Protein AF-0000000081514294 (afdb_homodimer)

Organism: Thlaspi arvense (NCBI:txid13288)

Solvent-accessible surface area (backbone atoms only — not comparable to full-atom values): 14096 Å² total; per-residue (Å²): 118,65,63,46,74,36,62,43,68,79,48,44,67,81,44,32,12,81,80,83,65,42,70,51,47,69,30,24,24,34,45,87,77,64,55,55,24,22,40,70,55,52,53,42,41,38,73,74,66,62,50,57,43,42,90,80,81,56,49,75,46,63,98,54,47,75,74,36,58,37,80,32,64,69,55,44,54,51,44,50,66,74,56,55,44,84,84,61,51,70,74,70,64,72,72,71,67,74,74,74,68,80,73,78,74,76,76,72,79,75,77,80,68,75,126,117,66,62,46,72,35,62,44,66,79,47,45,68,82,46,32,11,80,79,83,65,42,71,52,45,69,31,26,24,34,45,87,78,63,56,55,26,21,39,69,53,53,51,41,42,37,71,74,67,62,50,56,43,41,90,81,81,56,48,75,45,63,97,54,47,75,74,36,57,36,80,32,65,68,55,43,53,51,43,49,68,74,55,54,45,84,84,61,50,70,74,71,62,73,70,71,65,74,74,74,66,80,74,75,77,73,77,71,76,75,73,79,68,82,121

Structure (mmCIF, N/CA/C/O backbone):
data_AF-0000000081514294-model_v1
#
loop_
_entity.id
_entity.type
_entity.pdbx_description
1 polymer 'RING-type domain-containing protein'
#
loop_
_atom_site.group_PDB
_atom_site.id
_atom_site.type_symbol
_atom_site.label_atom_id
_atom_site.label_alt_id
_atom_site.label_comp_id
_atom_site.label_asym_id
_atom_site.label_entity_id
_atom_site.label_seq_id
_atom_site.pdbx_PDB_ins_code
_atom_site.Cartn_x
_atom_site.Cartn_y
_atom_site.Cartn_z
_atom_site.occupancy
_atom_site.B_iso_or_equiv
_atom_site.auth_seq_id
_atom_site.auth_comp_id
_atom_site.auth_asym_id
_atom_site.auth_atom_id
_atom_site.pdbx_PDB_model_num
ATOM 1 N N . MET A 1 1 ? -12.188 21.641 3.721 1 47.5 1 MET A N 1
ATOM 2 C CA . MET A 1 1 ? -10.867 21.047 3.523 1 47.5 1 MET A CA 1
ATOM 3 C C . MET A 1 1 ? -10.211 20.719 4.859 1 47.5 1 MET A C 1
ATOM 5 O O . MET A 1 1 ? -9.75 21.625 5.562 1 47.5 1 MET A O 1
ATOM 9 N N . VAL A 1 2 ? -10.828 19.766 5.559 1 51.53 2 VAL A N 1
ATOM 10 C CA . VAL A 1 2 ? -10.352 19.578 6.922 1 51.53 2 VAL A CA 1
ATOM 11 C C . VAL A 1 2 ? -8.852 19.266 6.906 1 51.53 2 VAL A C 1
ATOM 13 O O . VAL A 1 2 ? -8.391 18.453 6.105 1 51.53 2 VAL A O 1
ATOM 16 N N . LEU A 1 3 ? -8.094 20.281 7.254 1 56.94 3 LEU A N 1
ATOM 17 C CA . LEU A 1 3 ? -6.664 20.094 7.469 1 56.94 3 LEU A CA 1
ATOM 18 C C . LEU A 1 3 ? -6.414 19.172 8.664 1 56.94 3 LEU A C 1
ATOM 20 O O . LEU A 1 3 ? -6.969 19.391 9.742 1 56.94 3 LEU A O 1
ATOM 24 N N . ILE A 1 4 ? -6.141 18.031 8.336 1 63.06 4 ILE A N 1
ATOM 25 C CA . ILE A 1 4 ? -5.781 17.172 9.461 1 63.06 4 ILE A CA 1
ATOM 26 C C . ILE A 1 4 ? -4.297 17.328 9.773 1 63.06 4 ILE A C 1
ATOM 28 O O . ILE A 1 4 ? -3.463 17.375 8.867 1 63.06 4 ILE A O 1
ATOM 32 N N . SER A 1 5 ? -4.07 17.844 10.969 1 66.31 5 SER A N 1
ATOM 33 C CA . SER A 1 5 ? -2.693 17.891 11.438 1 66.31 5 SER A CA 1
ATOM 34 C C . SER A 1 5 ? -2.18 16.516 11.812 1 66.31 5 SER A C 1
ATOM 36 O O . SER A 1 5 ? -2.668 15.898 12.766 1 66.31 5 SER A O 1
ATOM 38 N N . VAL A 1 6 ? -1.564 15.898 10.859 1 68.62 6 VAL A N 1
ATOM 39 C CA . VAL A 1 6 ? -0.975 14.594 11.164 1 68.62 6 VAL A CA 1
ATOM 40 C C . VAL A 1 6 ? 0.484 14.773 11.586 1 68.62 6 VAL A C 1
ATOM 42 O O . VAL A 1 6 ? 1.196 15.617 11.023 1 68.62 6 VAL A O 1
ATOM 45 N N . GLU A 1 7 ? 0.663 14.195 12.812 1 73.19 7 GLU A N 1
ATOM 46 C CA . GLU A 1 7 ? 2.076 14.172 13.18 1 73.19 7 GLU A CA 1
ATOM 47 C C . GLU A 1 7 ? 2.875 13.273 12.234 1 73.19 7 GLU A C 1
ATOM 49 O O . GLU A 1 7 ? 2.744 12.055 12.266 1 73.19 7 GLU A O 1
ATOM 54 N N . THR A 1 8 ? 3.627 13.867 11.375 1 73.12 8 THR A N 1
ATOM 55 C CA . THR A 1 8 ? 4.355 13.148 10.336 1 73.12 8 THR A CA 1
ATOM 56 C C . THR A 1 8 ? 5.445 12.273 10.953 1 73.12 8 THR A C 1
ATOM 58 O O . THR A 1 8 ? 5.859 11.281 10.359 1 73.12 8 THR A O 1
ATOM 61 N N . ASP A 1 9 ? 5.781 12.562 12.156 1 80.06 9 ASP A N 1
ATOM 62 C CA . ASP A 1 9 ? 6.871 11.805 12.766 1 80.06 9 ASP A CA 1
ATOM 63 C C . ASP A 1 9 ? 6.457 10.359 13.031 1 80.06 9 ASP A C 1
ATOM 65 O O . ASP A 1 9 ? 7.281 9.445 12.938 1 80.06 9 ASP A O 1
ATOM 69 N N . GLU A 1 10 ? 5.262 10.188 13.297 1 83.12 10 GLU A N 1
ATOM 70 C CA . GLU A 1 10 ? 4.789 8.836 13.586 1 83.12 10 GLU A CA 1
ATOM 71 C C . GLU A 1 10 ? 4.625 8.016 12.305 1 83.12 10 GLU A C 1
ATOM 73 O O . GLU A 1 10 ? 4.691 6.789 12.336 1 83.12 10 GLU A O 1
ATOM 78 N N . LEU A 1 11 ? 4.52 8.742 11.266 1 86.31 11 LEU A N 1
ATOM 79 C CA . LEU A 1 11 ? 4.277 8.062 10 1 86.31 11 LEU A CA 1
ATOM 80 C C . LEU A 1 11 ? 5.578 7.895 9.219 1 86.31 11 LEU A C 1
ATOM 82 O O . LEU A 1 11 ? 5.652 7.074 8.297 1 86.31 11 LEU A O 1
ATOM 86 N N . LYS A 1 12 ? 6.582 8.633 9.578 1 89.94 12 LYS A N 1
ATOM 87 C CA . LYS A 1 12 ? 7.836 8.656 8.828 1 89.94 12 LYS A CA 1
ATOM 88 C C . LYS A 1 12 ? 8.406 7.254 8.664 1 89.94 12 LYS A C 1
ATOM 90 O O . LYS A 1 12 ? 8.836 6.875 7.578 1 89.94 12 LYS A O 1
ATOM 95 N N . PRO A 1 13 ? 8.414 6.441 9.742 1 93.12 13 PRO A N 1
ATOM 96 C CA . PRO A 1 13 ? 8.961 5.094 9.594 1 93.12 13 PRO A CA 1
ATOM 97 C C . PRO A 1 13 ? 8.242 4.285 8.508 1 93.12 13 PRO A C 1
ATOM 99 O O . PRO A 1 13 ? 8.867 3.467 7.832 1 93.12 13 PRO A O 1
ATOM 102 N N . SER A 1 14 ? 7.008 4.504 8.312 1 92.81 14 SER A N 1
ATOM 103 C CA . SER A 1 14 ? 6.215 3.785 7.32 1 92.81 14 SER A CA 1
ATOM 104 C C . SER A 1 14 ? 6.613 4.184 5.906 1 92.81 14 SER A C 1
ATOM 106 O O . SER A 1 14 ? 6.309 3.469 4.945 1 92.81 14 SER A O 1
ATOM 108 N N . PHE A 1 15 ? 7.34 5.305 5.77 1 95.31 15 PHE A N 1
ATOM 109 C CA . PHE A 1 15 ? 7.742 5.82 4.465 1 95.31 15 PHE A CA 1
ATOM 110 C C . PHE A 1 15 ? 9.258 5.746 4.297 1 95.31 15 PHE A C 1
ATOM 112 O O . PHE A 1 15 ? 9.812 6.332 3.369 1 95.31 15 PHE A O 1
ATOM 119 N N . THR A 1 16 ? 9.875 5.078 5.199 1 96.75 16 THR A N 1
ATOM 120 C CA . THR A 1 16 ? 11.328 4.914 5.172 1 96.75 16 THR A CA 1
ATOM 121 C C . THR A 1 16 ? 11.711 3.557 4.594 1 96.75 16 THR A C 1
ATOM 123 O O . THR A 1 16 ? 11.156 2.529 4.988 1 96.75 16 THR A O 1
ATOM 126 N N . CYS A 1 17 ? 12.578 3.586 3.676 1 98.38 17 CYS A N 1
ATOM 127 C CA . CYS A 1 17 ? 13.07 2.363 3.053 1 98.38 17 CYS A CA 1
ATOM 128 C C . CYS A 1 17 ? 13.844 1.512 4.055 1 98.38 17 CYS A C 1
ATOM 130 O O . CYS A 1 17 ? 14.758 2.002 4.715 1 98.38 17 CYS A O 1
ATOM 132 N N . GLY A 1 18 ? 13.547 0.263 4.129 1 98.25 18 GLY A N 1
ATOM 133 C CA . GLY A 1 18 ? 14.18 -0.647 5.07 1 98.25 18 GLY A CA 1
ATOM 134 C C . GLY A 1 18 ? 15.609 -1.003 4.688 1 98.25 18 GLY A C 1
ATOM 135 O O . GLY A 1 18 ? 16.312 -1.682 5.441 1 98.25 18 GLY A O 1
ATOM 136 N N . ILE A 1 19 ? 16.078 -0.553 3.635 1 98.25 19 ILE A N 1
ATOM 137 C CA . ILE A 1 19 ? 17.406 -0.902 3.164 1 98.25 19 ILE A CA 1
ATOM 138 C C . ILE A 1 19 ? 18.344 0.302 3.307 1 98.25 19 ILE A C 1
ATOM 140 O O . ILE A 1 19 ? 19.391 0.216 3.961 1 98.25 19 ILE A O 1
ATOM 144 N N . CYS A 1 20 ? 17.969 1.444 2.734 1 98.25 20 CYS A N 1
ATOM 145 C CA . CYS A 1 20 ? 18.844 2.607 2.758 1 98.25 20 CYS A CA 1
ATOM 146 C C . CYS A 1 20 ? 18.469 3.551 3.896 1 98.25 20 CYS A C 1
ATOM 148 O O . CYS A 1 20 ? 19.234 4.461 4.23 1 98.25 20 CYS A O 1
ATOM 150 N N . TYR A 1 21 ? 17.25 3.488 4.391 1 97.88 21 TYR A N 1
ATOM 151 C CA . TYR A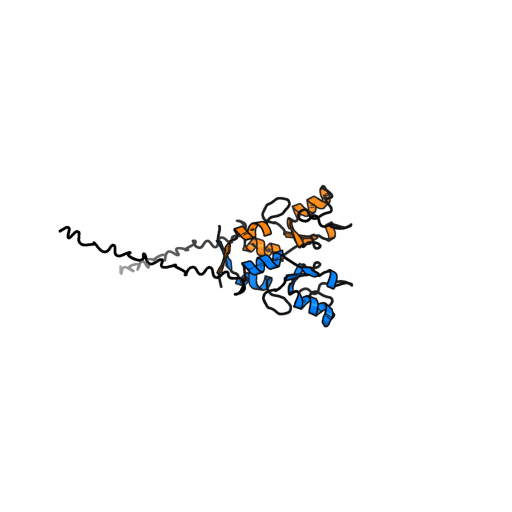 1 21 ? 16.75 4.199 5.559 1 97.88 21 TYR A CA 1
ATOM 152 C C . TYR A 1 21 ? 16.469 5.66 5.23 1 97.88 21 TYR A C 1
ATOM 154 O O . TYR A 1 21 ? 16.422 6.508 6.125 1 97.88 21 TYR A O 1
ATOM 162 N N . ASN A 1 22 ? 16.344 5.969 4.012 1 97.31 22 ASN A N 1
ATOM 163 C CA . ASN A 1 22 ? 15.828 7.254 3.553 1 97.31 22 ASN A CA 1
ATOM 164 C C . ASN A 1 22 ? 14.344 7.172 3.197 1 97.31 22 ASN A C 1
ATOM 166 O O . ASN A 1 22 ? 13.773 6.082 3.164 1 97.31 22 ASN A O 1
ATOM 170 N N . ILE A 1 23 ? 13.781 8.344 2.975 1 96.5 23 ILE A N 1
ATOM 171 C CA . ILE A 1 23 ? 12.414 8.359 2.475 1 96.5 23 ILE A CA 1
ATOM 172 C C . ILE A 1 23 ? 12.344 7.648 1.125 1 96.5 23 ILE A C 1
ATOM 174 O O . ILE A 1 23 ? 13.18 7.891 0.248 1 96.5 23 ILE A O 1
ATOM 178 N N . ILE A 1 24 ? 11.367 6.875 0.994 1 97.69 24 ILE A N 1
ATOM 179 C CA . ILE A 1 24 ? 11.25 5.977 -0.15 1 97.69 24 ILE A CA 1
ATOM 180 C C . ILE A 1 24 ? 11.188 6.793 -1.441 1 97.69 24 ILE A C 1
ATOM 182 O O . ILE A 1 24 ? 10.5 7.812 -1.506 1 97.69 24 ILE A O 1
ATOM 186 N N . ASP A 1 25 ? 11.969 6.355 -2.359 1 96.44 25 ASP A N 1
ATOM 187 C CA . ASP A 1 25 ? 11.953 6.879 -3.721 1 96.44 25 ASP A CA 1
ATOM 188 C C . ASP A 1 25 ? 11.641 5.781 -4.73 1 96.44 25 ASP A C 1
ATOM 190 O O . ASP A 1 25 ? 12.18 4.676 -4.641 1 96.44 25 ASP A O 1
ATOM 194 N N . HIS A 1 26 ? 10.711 6.191 -5.77 1 97.88 26 HIS A N 1
ATOM 195 C CA . HIS A 1 26 ? 10.25 5.176 -6.707 1 97.88 26 HIS A CA 1
ATOM 196 C C . HIS A 1 26 ? 9.758 3.93 -5.977 1 97.88 26 HIS A C 1
ATOM 198 O O . HIS A 1 26 ? 10.359 2.857 -6.102 1 97.88 26 HIS A O 1
ATOM 204 N N . ALA A 1 27 ? 8.742 4.117 -5.242 1 98.56 27 ALA A N 1
ATOM 205 C CA . ALA A 1 27 ? 8.203 3.131 -4.309 1 98.56 27 ALA A CA 1
ATOM 206 C C . ALA A 1 27 ? 7.914 1.809 -5.016 1 98.56 27 ALA A C 1
ATOM 208 O O . ALA A 1 27 ? 7.168 1.771 -5.992 1 98.56 27 ALA A O 1
ATOM 209 N N . THR A 1 28 ? 8.5 0.747 -4.578 1 98.81 28 THR A N 1
ATOM 210 C CA . THR A 1 28 ? 8.359 -0.606 -5.105 1 98.81 28 THR A CA 1
ATOM 211 C C . THR A 1 28 ? 7.98 -1.582 -3.994 1 98.81 28 THR A C 1
ATOM 213 O O . THR A 1 28 ? 8.695 -1.703 -2.996 1 98.81 28 THR A O 1
ATOM 216 N N . THR A 1 29 ? 6.883 -2.285 -4.148 1 98.69 29 THR A N 1
ATOM 217 C CA . THR A 1 29 ? 6.305 -3.125 -3.105 1 98.69 29 THR A CA 1
ATOM 218 C C . THR A 1 29 ? 6.469 -4.602 -3.449 1 98.69 29 THR A C 1
ATOM 220 O O . THR A 1 29 ? 6.277 -5 -4.602 1 98.69 29 THR A O 1
ATOM 223 N N . LEU A 1 30 ? 6.836 -5.344 -2.449 1 98.31 30 LEU A N 1
ATOM 224 C CA . LEU A 1 30 ? 6.824 -6.797 -2.586 1 98.31 30 LEU A CA 1
ATOM 225 C C . LEU A 1 30 ? 5.406 -7.344 -2.443 1 98.31 30 LEU A C 1
ATOM 227 O O . LEU A 1 30 ? 4.738 -7.098 -1.437 1 98.31 30 LEU A O 1
ATOM 231 N N . THR A 1 31 ? 4.918 -8.047 -3.338 1 96.56 31 THR A N 1
ATOM 232 C CA . THR A 1 31 ? 3.518 -8.453 -3.393 1 96.56 31 THR A CA 1
ATOM 233 C C . THR A 1 31 ? 3.221 -9.516 -2.334 1 96.56 31 THR A C 1
ATOM 235 O O . THR A 1 31 ? 2.082 -9.633 -1.875 1 96.56 31 THR A O 1
ATOM 238 N N . GLY A 1 32 ? 4.16 -10.211 -1.859 1 95.25 32 GLY A N 1
ATOM 239 C CA . GLY A 1 32 ? 3.932 -11.266 -0.881 1 95.25 32 GLY A CA 1
ATOM 240 C C . GLY A 1 32 ? 3.723 -10.734 0.525 1 95.25 32 GLY A C 1
ATOM 241 O O . GLY A 1 32 ? 2.928 -11.281 1.29 1 95.25 32 GLY A O 1
ATOM 242 N N . CYS A 1 33 ? 4.387 -9.695 0.841 1 96.88 33 CYS A N 1
ATOM 243 C CA . CYS A 1 33 ? 4.324 -9.211 2.215 1 96.88 33 CYS A CA 1
ATOM 244 C C . CYS A 1 33 ? 3.887 -7.746 2.256 1 96.88 33 CYS A C 1
ATOM 246 O O . CYS A 1 33 ? 3.568 -7.223 3.324 1 96.88 33 CYS A O 1
ATOM 248 N N . LEU A 1 34 ? 3.904 -7.051 1.234 1 98.19 34 LEU A N 1
ATOM 249 C CA . LEU A 1 34 ? 3.424 -5.691 1.018 1 98.19 34 LEU A CA 1
ATOM 250 C C . LEU A 1 34 ? 4.371 -4.672 1.647 1 98.19 34 LEU A C 1
ATOM 252 O O . LEU A 1 34 ? 4.012 -3.504 1.805 1 98.19 34 LEU A O 1
ATOM 256 N N . HIS A 1 35 ? 5.637 -5.082 1.973 1 98.06 35 HIS A N 1
ATOM 257 C CA . HIS A 1 35 ? 6.637 -4.082 2.328 1 98.06 35 HIS A CA 1
ATOM 258 C C . HIS A 1 35 ? 7.133 -3.336 1.094 1 98.06 35 HIS A C 1
ATOM 260 O O . HIS A 1 35 ? 7.297 -3.932 0.027 1 98.06 35 HIS A O 1
ATOM 266 N N . THR A 1 36 ? 7.367 -2.084 1.254 1 98.44 36 THR A N 1
ATOM 267 C CA . THR A 1 36 ? 7.73 -1.201 0.151 1 98.44 36 THR A CA 1
ATOM 268 C C . THR A 1 36 ? 9.141 -0.648 0.343 1 98.44 36 THR A C 1
ATOM 270 O O . THR A 1 36 ? 9.523 -0.282 1.456 1 98.44 36 THR A O 1
ATOM 273 N N . PHE A 1 37 ? 9.906 -0.573 -0.715 1 98.62 37 PHE A N 1
ATOM 274 C CA . PHE A 1 37 ? 11.281 -0.089 -0.763 1 98.62 37 PHE A CA 1
ATOM 275 C C . PHE A 1 37 ? 11.484 0.846 -1.948 1 98.62 37 PHE A C 1
ATOM 277 O O . PHE A 1 37 ? 10.602 0.986 -2.795 1 98.62 37 PHE A O 1
ATOM 284 N N . CYS A 1 38 ? 12.664 1.51 -1.939 1 98.62 38 CYS A N 1
ATOM 285 C CA . CYS A 1 38 ? 13.078 2.135 -3.189 1 98.62 38 CYS A CA 1
ATOM 286 C C . CYS A 1 38 ? 13.281 1.089 -4.281 1 98.62 38 CYS A C 1
ATOM 288 O O . CYS A 1 38 ? 13.766 -0.012 -4.008 1 98.62 38 CYS A O 1
ATOM 290 N N . TRP A 1 39 ? 12.984 1.535 -5.402 1 98.75 39 TRP A N 1
ATOM 291 C CA . TRP A 1 39 ? 13.25 0.632 -6.52 1 98.75 39 TRP A CA 1
ATOM 292 C C . TRP A 1 39 ? 14.727 0.237 -6.566 1 98.75 39 TRP A C 1
ATOM 294 O O . TRP A 1 39 ? 15.055 -0.951 -6.617 1 98.75 39 TRP A O 1
ATOM 304 N N . ARG A 1 40 ? 15.609 1.156 -6.484 1 98.5 40 ARG A N 1
ATOM 305 C CA . ARG A 1 40 ? 17.047 0.89 -6.598 1 98.5 40 ARG A CA 1
ATOM 306 C C . ARG A 1 40 ? 17.516 -0.032 -5.48 1 98.5 40 ARG A C 1
ATOM 308 O O . ARG A 1 40 ? 18.328 -0.93 -5.715 1 98.5 40 ARG A O 1
ATOM 315 N N . CYS A 1 41 ? 17.016 0.154 -4.352 1 98.69 41 CYS A N 1
ATOM 316 C CA . CYS A 1 41 ? 17.453 -0.629 -3.199 1 98.69 41 CYS A CA 1
ATOM 317 C C . CYS A 1 41 ? 17.031 -2.09 -3.346 1 98.69 41 CYS A C 1
ATOM 319 O O . CYS A 1 41 ? 17.875 -2.986 -3.283 1 98.69 41 CYS A O 1
ATOM 321 N N . ILE A 1 42 ? 15.805 -2.344 -3.594 1 98.81 42 ILE A N 1
ATOM 322 C CA . ILE A 1 42 ? 15.312 -3.717 -3.594 1 98.81 42 ILE A CA 1
ATOM 323 C C . ILE A 1 42 ? 15.797 -4.438 -4.852 1 98.81 42 ILE A C 1
ATOM 325 O O . ILE A 1 42 ? 16.141 -5.617 -4.805 1 98.81 42 ILE A O 1
ATOM 329 N N . HIS A 1 43 ? 15.711 -3.758 -5.883 1 98.62 43 HIS A N 1
ATOM 330 C CA . HIS A 1 43 ? 16.234 -4.352 -7.109 1 98.62 43 HIS A CA 1
ATOM 331 C C . HIS A 1 43 ? 17.703 -4.738 -6.957 1 98.62 43 HIS A C 1
ATOM 333 O O . HIS A 1 43 ? 18.094 -5.848 -7.324 1 98.62 43 HIS A O 1
ATOM 339 N N . GLY A 1 44 ? 18.469 -3.826 -6.441 1 98.25 44 GLY A N 1
ATOM 340 C CA . GLY A 1 44 ? 19.875 -4.113 -6.203 1 98.25 44 GLY A CA 1
ATOM 341 C C . GLY A 1 44 ? 20.094 -5.254 -5.23 1 98.25 44 GLY A C 1
ATOM 342 O O . GLY A 1 44 ? 20.953 -6.109 -5.449 1 98.25 44 GLY A O 1
ATOM 343 N N . ASN A 1 45 ? 19.344 -5.234 -4.168 1 98.12 45 ASN A N 1
ATOM 344 C CA . ASN A 1 45 ? 19.422 -6.289 -3.164 1 98.12 45 ASN A CA 1
ATOM 345 C C . ASN A 1 45 ? 19.219 -7.672 -3.781 1 98.12 45 ASN A C 1
ATOM 347 O O . ASN A 1 45 ? 19.938 -8.617 -3.445 1 98.12 45 ASN A O 1
ATOM 351 N N . ILE A 1 46 ? 18.328 -7.793 -4.707 1 98 46 ILE A N 1
ATOM 352 C CA . ILE A 1 46 ? 17.984 -9.062 -5.332 1 98 46 ILE A CA 1
ATOM 353 C C . ILE A 1 46 ? 19.016 -9.414 -6.402 1 98 46 ILE A C 1
ATOM 355 O O . ILE A 1 46 ? 19.5 -10.539 -6.457 1 98 46 ILE A O 1
ATOM 359 N N . THR A 1 47 ? 19.406 -8.484 -7.203 1 97.75 47 THR A N 1
ATOM 360 C CA . THR A 1 47 ? 20.203 -8.781 -8.383 1 97.75 47 THR A CA 1
ATOM 361 C C . THR A 1 47 ? 21.688 -8.836 -8.031 1 97.75 47 THR A C 1
ATOM 363 O O . THR A 1 47 ? 22.422 -9.664 -8.555 1 97.75 47 THR A O 1
ATOM 366 N N . GLU A 1 48 ? 22.078 -7.957 -7.195 1 97.19 48 GLU A N 1
ATOM 367 C CA . GLU A 1 48 ? 23.5 -7.855 -6.895 1 97.19 48 GLU A CA 1
ATOM 368 C C . GLU A 1 48 ? 23.875 -8.727 -5.699 1 97.19 48 GLU A C 1
ATOM 370 O O . GLU A 1 48 ? 24.953 -9.336 -5.68 1 97.19 48 GLU A O 1
ATOM 375 N N . HIS A 1 49 ? 23.031 -8.852 -4.727 1 94 49 HIS A N 1
ATOM 376 C CA . HIS A 1 49 ? 23.375 -9.555 -3.496 1 94 49 HIS A CA 1
ATOM 377 C C . HIS A 1 49 ? 22.641 -10.891 -3.404 1 94 49 HIS A C 1
ATOM 379 O O . HIS A 1 49 ? 22.828 -11.633 -2.436 1 94 49 HIS A O 1
ATOM 385 N N . ALA A 1 50 ? 21.781 -11.227 -4.281 1 93.38 50 ALA A N 1
ATOM 386 C CA . ALA A 1 50 ? 21.047 -12.484 -4.406 1 93.38 50 ALA A CA 1
ATOM 387 C C . ALA A 1 50 ? 20.188 -12.742 -3.18 1 93.38 50 ALA A C 1
ATOM 389 O O . ALA A 1 50 ? 20.062 -13.883 -2.725 1 93.38 50 ALA A O 1
ATOM 390 N N . TRP A 1 51 ? 19.781 -11.664 -2.674 1 92.5 51 TRP A N 1
ATOM 391 C CA . TRP A 1 51 ? 18.828 -11.797 -1.565 1 92.5 51 TRP A CA 1
ATOM 392 C C . TRP A 1 51 ? 17.516 -12.406 -2.035 1 92.5 51 TRP A C 1
ATOM 394 O O . TRP A 1 51 ? 17.016 -12.07 -3.109 1 92.5 51 TRP A O 1
ATOM 404 N N . LYS A 1 52 ? 16.953 -13.297 -1.132 1 96 52 LYS A N 1
ATOM 405 C CA . LYS A 1 52 ? 15.773 -14.055 -1.567 1 96 52 LYS A CA 1
ATOM 406 C C . LYS A 1 52 ? 14.617 -13.883 -0.588 1 96 52 LYS A C 1
ATOM 408 O O . LYS A 1 52 ? 13.648 -14.633 -0.632 1 96 52 LYS A O 1
ATOM 413 N N . CYS A 1 53 ? 14.797 -13.008 0.313 1 97.94 53 CYS A N 1
ATOM 414 C CA . CYS A 1 53 ? 13.734 -12.742 1.273 1 97.94 53 CYS A CA 1
ATOM 415 C C . CYS A 1 53 ? 13.516 -11.242 1.453 1 97.94 53 CYS A C 1
ATOM 417 O O . CYS A 1 53 ? 14.352 -10.438 1.04 1 97.94 53 CYS A O 1
ATOM 419 N N . CYS A 1 54 ? 12.406 -10.914 1.925 1 98.44 54 CYS A N 1
ATOM 420 C CA . CYS A 1 54 ? 12.141 -9.516 2.244 1 98.44 54 CYS A CA 1
ATOM 421 C C . CYS A 1 54 ? 13.109 -9.008 3.299 1 98.44 54 CYS A C 1
ATOM 423 O O . CYS A 1 54 ? 13.242 -9.602 4.371 1 98.44 54 CYS A O 1
ATOM 425 N N . PRO A 1 55 ? 13.734 -7.898 3.139 1 98.12 55 PRO A N 1
ATOM 426 C CA . PRO A 1 55 ? 14.711 -7.363 4.086 1 98.12 55 PRO A CA 1
ATOM 427 C C . PRO A 1 55 ? 14.094 -6.992 5.43 1 98.12 55 PRO A C 1
ATOM 429 O O . PRO A 1 55 ? 14.812 -6.809 6.418 1 98.12 55 PRO A O 1
ATOM 432 N N . VAL A 1 56 ? 12.828 -6.918 5.445 1 97.88 56 VAL A N 1
ATOM 433 C CA . VAL A 1 56 ? 12.18 -6.426 6.656 1 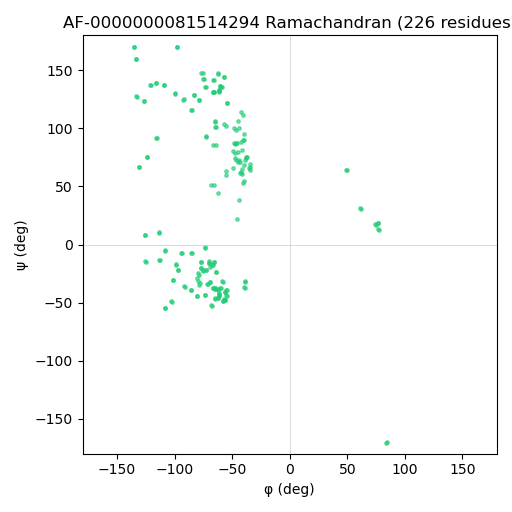97.88 56 VAL A CA 1
ATOM 434 C C . VAL A 1 56 ? 11.586 -7.598 7.438 1 97.88 56 VAL A C 1
ATOM 436 O O . VAL A 1 56 ? 11.836 -7.742 8.633 1 97.88 56 VAL A O 1
ATOM 439 N N . CYS A 1 57 ? 10.859 -8.453 6.793 1 97.75 57 CYS A N 1
ATOM 440 C CA . CYS A 1 57 ? 10.125 -9.484 7.516 1 97.75 57 CYS A CA 1
ATOM 441 C C . CYS A 1 57 ? 10.68 -10.867 7.207 1 97.75 57 CYS A C 1
ATOM 443 O O . CYS A 1 57 ? 10.227 -11.867 7.777 1 97.75 57 CYS A O 1
ATOM 445 N N . TYR A 1 58 ? 11.484 -10.992 6.215 1 97.81 58 TYR A N 1
ATOM 446 C CA . TYR A 1 58 ? 12.203 -12.211 5.852 1 97.81 58 TYR A CA 1
ATOM 447 C C . TYR A 1 58 ? 11.281 -13.203 5.148 1 97.81 58 TYR A C 1
ATOM 449 O O . TYR A 1 58 ? 11.617 -14.383 5.016 1 97.81 58 TYR A O 1
ATOM 457 N N . ALA A 1 59 ? 10.18 -12.773 4.766 1 97.62 59 ALA A N 1
ATOM 458 C CA . ALA A 1 59 ? 9.328 -13.625 3.939 1 97.62 59 ALA A CA 1
ATOM 459 C C . ALA A 1 59 ? 10.055 -14.062 2.672 1 97.62 59 ALA A C 1
ATOM 461 O O . ALA A 1 59 ? 10.766 -13.266 2.049 1 97.62 59 ALA A O 1
ATOM 462 N N . ASP A 1 60 ? 9.82 -15.258 2.234 1 98 60 ASP A N 1
ATOM 463 C CA . ASP A 1 60 ? 10.43 -15.836 1.037 1 98 60 ASP A CA 1
ATOM 464 C C . ASP A 1 60 ? 9.836 -15.211 -0.228 1 98 60 ASP A C 1
ATOM 466 O O . ASP A 1 60 ? 8.617 -15.117 -0.366 1 98 60 ASP A O 1
ATOM 470 N N . LEU A 1 61 ? 10.68 -14.859 -1.186 1 97.56 61 LEU A N 1
ATOM 471 C CA . LEU A 1 61 ? 10.242 -14.203 -2.41 1 97.56 61 LEU A CA 1
ATOM 472 C C . LEU A 1 61 ? 10 -15.227 -3.518 1 97.56 61 LEU A C 1
ATOM 474 O O . LEU A 1 61 ? 9.5 -14.875 -4.59 1 97.56 61 LEU A O 1
ATOM 478 N N . GLY A 1 62 ? 10.359 -16.469 -3.238 1 95.94 62 GLY A N 1
ATOM 479 C CA . GLY A 1 62 ? 10.125 -17.531 -4.211 1 95.94 62 GLY A CA 1
ATOM 480 C C . GLY A 1 62 ? 11.219 -17.625 -5.258 1 95.94 62 GLY A C 1
ATOM 481 O O . GLY A 1 62 ? 12.273 -17 -5.129 1 95.94 62 GLY A O 1
ATOM 482 N N . PRO A 1 63 ? 10.984 -18.438 -6.289 1 96.12 63 PRO A N 1
ATOM 483 C CA . PRO A 1 63 ? 12 -18.75 -7.293 1 96.12 63 PRO A CA 1
ATOM 484 C C . PRO A 1 63 ? 12.242 -17.594 -8.273 1 96.12 63 PRO A C 1
ATOM 486 O O . PRO A 1 63 ? 13.281 -17.547 -8.93 1 96.12 63 PRO A O 1
ATOM 489 N N . THR A 1 64 ? 11.25 -16.703 -8.391 1 96.5 64 THR A N 1
ATOM 490 C CA . THR A 1 64 ? 11.367 -15.555 -9.281 1 96.5 64 THR A CA 1
ATOM 491 C C . THR A 1 64 ? 11.148 -14.25 -8.516 1 96.5 64 THR A C 1
ATOM 493 O O . THR A 1 64 ? 10.148 -13.562 -8.727 1 96.5 64 THR A O 1
ATOM 496 N N . PRO A 1 65 ? 12.125 -13.836 -7.75 1 97.5 65 PRO A N 1
ATOM 497 C CA . PRO A 1 65 ? 11.961 -12.703 -6.844 1 97.5 65 PRO A CA 1
ATOM 498 C C . PRO A 1 65 ? 11.602 -11.406 -7.578 1 97.5 65 PRO A C 1
ATOM 500 O O . PRO A 1 65 ? 10.805 -10.609 -7.078 1 97.5 65 PRO A O 1
ATOM 503 N N . LEU A 1 66 ? 12.172 -11.188 -8.742 1 97.69 66 LEU A N 1
ATOM 504 C CA . LEU A 1 66 ? 11.953 -9.945 -9.477 1 97.69 66 LEU A CA 1
ATOM 505 C C . LEU A 1 66 ? 10.492 -9.805 -9.883 1 97.69 66 LEU A C 1
ATOM 507 O O . LEU A 1 66 ? 9.992 -8.688 -10.047 1 97.69 66 LEU A O 1
ATOM 511 N N . ARG A 1 67 ? 9.789 -10.891 -9.984 1 96.5 67 ARG A N 1
ATOM 512 C CA . ARG A 1 67 ? 8.391 -10.867 -10.398 1 96.5 67 ARG A CA 1
ATOM 513 C C . ARG A 1 67 ? 7.488 -10.414 -9.25 1 96.5 67 ARG A C 1
ATOM 515 O O . ARG A 1 67 ? 6.32 -10.08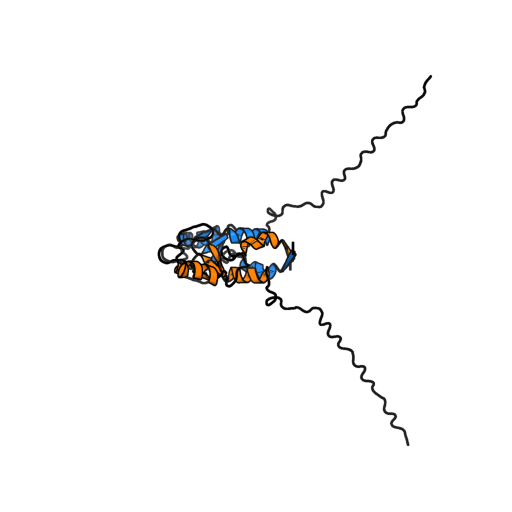6 -9.461 1 96.5 67 ARG A O 1
ATOM 522 N N . THR A 1 68 ? 8.023 -10.43 -8.094 1 97.25 68 THR A N 1
ATOM 523 C CA . THR A 1 68 ? 7.23 -10.023 -6.941 1 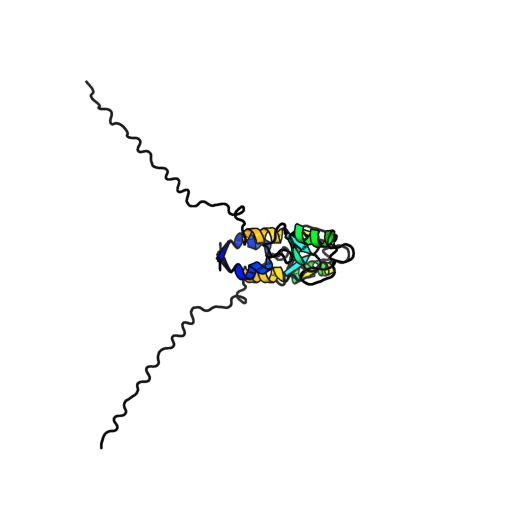97.25 68 THR A CA 1
ATOM 524 C C . THR A 1 68 ? 7.273 -8.508 -6.762 1 97.25 68 THR A C 1
ATOM 526 O O . THR A 1 68 ? 6.57 -7.957 -5.91 1 97.25 68 THR A O 1
ATOM 529 N N . LEU A 1 69 ? 8.086 -7.82 -7.527 1 98.31 69 LEU A N 1
ATOM 530 C CA . LEU A 1 69 ? 8.234 -6.371 -7.418 1 98.31 69 LEU A CA 1
A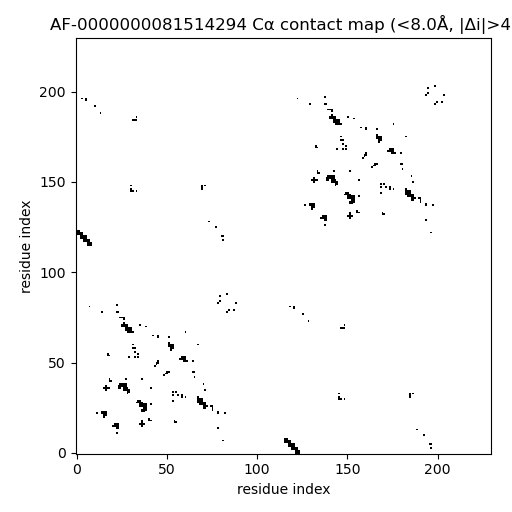TOM 531 C C . LEU A 1 69 ? 7.145 -5.648 -8.195 1 98.31 69 LEU A C 1
ATOM 533 O O . LEU A 1 69 ? 6.91 -5.949 -9.367 1 98.31 69 LEU A O 1
ATOM 537 N N . LYS A 1 70 ? 6.484 -4.73 -7.504 1 98.5 70 LYS A N 1
ATOM 538 C CA . LYS A 1 70 ? 5.449 -3.924 -8.148 1 98.5 70 LYS A CA 1
ATOM 539 C C . LYS A 1 70 ? 5.617 -2.445 -7.805 1 98.5 70 LYS A C 1
ATOM 541 O O . LYS A 1 70 ? 5.789 -2.086 -6.641 1 98.5 70 LYS A O 1
ATOM 546 N N . HIS A 1 71 ? 5.652 -1.68 -8.859 1 98.25 71 HIS A N 1
ATOM 547 C CA . HIS A 1 71 ? 5.617 -0.242 -8.617 1 98.25 71 HIS A CA 1
ATOM 548 C C . HIS A 1 71 ? 4.355 0.159 -7.863 1 98.25 71 HIS A C 1
ATOM 550 O O . HIS A 1 71 ? 3.258 -0.288 -8.203 1 98.25 71 HIS A O 1
ATOM 556 N N . ASN A 1 72 ? 4.52 1.006 -6.879 1 98.19 72 ASN A N 1
ATOM 557 C CA . ASN A 1 72 ? 3.404 1.403 -6.023 1 98.19 72 ASN A CA 1
ATOM 558 C C . ASN A 1 72 ? 3.098 2.893 -6.16 1 98.19 72 ASN A C 1
ATOM 560 O O . ASN A 1 72 ? 3.666 3.717 -5.441 1 98.19 72 ASN A O 1
ATOM 564 N N . GLU A 1 73 ? 2.236 3.125 -7.043 1 95.44 73 GLU A N 1
ATOM 565 C CA . GLU A 1 73 ? 1.868 4.512 -7.316 1 95.44 73 GLU A CA 1
ATOM 566 C C . GLU A 1 73 ? 1.188 5.152 -6.113 1 95.44 73 GLU A C 1
ATOM 568 O O . GLU A 1 73 ? 1.368 6.344 -5.852 1 95.44 73 GLU A O 1
ATOM 573 N N . PHE A 1 74 ? 0.407 4.379 -5.453 1 94.19 74 PHE A N 1
ATOM 574 C CA . PHE A 1 74 ? -0.267 4.863 -4.254 1 94.19 74 PHE A CA 1
ATOM 575 C C . PHE A 1 74 ? 0.744 5.379 -3.236 1 94.19 74 PHE A C 1
ATOM 577 O O . PHE A 1 74 ? 0.62 6.504 -2.746 1 94.19 74 PHE A O 1
ATOM 584 N N . MET A 1 75 ? 1.729 4.648 -3.006 1 95.81 75 MET A N 1
ATOM 585 C CA . MET A 1 75 ? 2.768 5.027 -2.053 1 95.81 75 MET A CA 1
ATOM 586 C C . MET A 1 75 ? 3.52 6.266 -2.533 1 95.81 75 MET A C 1
ATOM 588 O O . MET A 1 75 ? 3.875 7.129 -1.731 1 95.81 75 MET A O 1
ATOM 592 N N . GLU A 1 76 ? 3.758 6.355 -3.777 1 95.06 76 GLU A N 1
ATOM 593 C CA . GLU A 1 76 ? 4.418 7.539 -4.324 1 95.06 76 GLU A CA 1
ATOM 594 C C . GLU A 1 76 ? 3.588 8.797 -4.074 1 95.06 76 GLU A C 1
ATOM 596 O O . GLU A 1 76 ? 4.125 9.836 -3.682 1 95.06 76 GLU A O 1
ATOM 601 N N . LYS A 1 77 ? 2.338 8.703 -4.262 1 91.81 77 LYS A N 1
ATOM 602 C CA . LYS A 1 77 ? 1.438 9.828 -4.043 1 91.81 77 LYS A CA 1
ATOM 603 C C . LYS A 1 77 ? 1.461 10.273 -2.584 1 91.81 77 LYS A C 1
ATOM 605 O O . LYS A 1 77 ? 1.571 11.469 -2.293 1 91.81 77 LYS A O 1
ATOM 610 N N . LEU A 1 78 ? 1.377 9.32 -1.723 1 90.62 78 LEU A N 1
ATOM 611 C CA . LEU A 1 78 ? 1.37 9.633 -0.298 1 90.62 78 LEU A CA 1
ATOM 612 C C . LEU A 1 78 ? 2.701 10.242 0.131 1 90.62 78 LEU A C 1
ATOM 614 O O . LEU A 1 78 ? 2.729 11.227 0.874 1 90.62 78 LEU A O 1
ATOM 618 N N . ARG A 1 79 ? 3.771 9.617 -0.303 1 91 79 ARG A N 1
ATOM 619 C CA . ARG A 1 79 ? 5.098 10.125 0.036 1 91 79 ARG A CA 1
ATOM 620 C C . ARG A 1 79 ? 5.262 11.57 -0.411 1 91 79 ARG A C 1
ATOM 622 O O . ARG A 1 79 ? 5.82 12.391 0.32 1 91 79 ARG A O 1
ATOM 629 N N . ARG A 1 80 ? 4.797 11.922 -1.545 1 87.94 80 ARG A N 1
ATOM 630 C CA . ARG A 1 80 ? 4.895 13.281 -2.068 1 87.94 80 ARG A CA 1
ATOM 631 C C . ARG A 1 80 ? 4.055 14.242 -1.24 1 87.94 80 ARG A C 1
ATOM 633 O O . ARG A 1 80 ? 4.438 15.398 -1.045 1 87.94 80 ARG A O 1
ATOM 640 N N . ALA A 1 81 ? 2.945 13.773 -0.82 1 84.12 81 ALA A N 1
ATOM 641 C CA . ALA A 1 81 ? 2.029 14.609 -0.045 1 84.12 81 ALA A CA 1
ATOM 642 C C . ALA A 1 81 ? 2.576 14.867 1.355 1 84.12 81 ALA A C 1
ATOM 644 O O . ALA A 1 81 ? 2.451 15.977 1.882 1 84.12 81 ALA A O 1
ATOM 645 N N . PHE A 1 82 ? 3.258 13.891 1.862 1 84.31 82 PHE A N 1
ATOM 646 C CA . PHE A 1 82 ? 3.631 13.977 3.27 1 84.31 82 PHE A CA 1
ATOM 647 C C . PHE A 1 82 ? 5.086 14.398 3.42 1 84.31 82 PHE A C 1
ATOM 649 O O . PHE A 1 82 ? 5.469 14.984 4.434 1 84.31 82 PHE A O 1
ATOM 656 N N . PHE A 1 83 ? 5.836 14.023 2.477 1 86.38 83 PHE A N 1
ATOM 657 C CA . PHE A 1 83 ? 7.27 14.289 2.537 1 86.38 83 PHE A CA 1
ATOM 658 C C . PHE A 1 83 ? 7.762 14.906 1.234 1 86.38 83 PHE A C 1
ATOM 660 O O . PHE A 1 83 ? 8.594 14.312 0.538 1 86.38 83 PHE A O 1
ATOM 667 N N . PRO A 1 84 ? 7.207 16.125 1.122 1 80.5 84 PRO A N 1
ATOM 668 C CA . PRO A 1 84 ? 7.609 16.75 -0.136 1 80.5 84 PRO A CA 1
ATOM 669 C C . PRO A 1 84 ? 9.102 17.078 -0.191 1 80.5 84 PRO A C 1
ATOM 671 O O . PRO A 1 84 ? 9.711 17.375 0.838 1 80.5 84 PRO A O 1
ATOM 674 N N . SER A 1 85 ? 9.617 16.641 -1.308 1 73.25 85 SER A N 1
ATOM 675 C CA . SER A 1 85 ? 10.992 17.078 -1.536 1 73.25 85 SER A CA 1
ATOM 676 C C . SER A 1 85 ? 11.062 18.531 -1.954 1 73.25 85 SER A C 1
ATOM 678 O O . SER A 1 85 ? 10.055 19.109 -2.377 1 73.25 85 SER A O 1
ATOM 680 N N . SER A 1 86 ? 12.164 19.203 -1.542 1 60.94 86 SER A N 1
ATOM 681 C CA . SER A 1 86 ? 12.367 20.594 -1.947 1 60.94 86 SER A CA 1
ATOM 682 C C . SER A 1 86 ? 11.938 20.812 -3.395 1 60.94 86 SER A C 1
ATOM 684 O O . SER A 1 86 ? 11.453 21.891 -3.744 1 60.94 86 SER A O 1
ATOM 686 N N . LEU A 1 87 ? 12.07 19.844 -4.195 1 56.78 87 LEU A N 1
ATOM 687 C CA . LEU A 1 87 ? 11.703 19.984 -5.602 1 56.78 87 LEU A CA 1
ATOM 688 C C . LEU A 1 87 ? 10.195 19.859 -5.785 1 56.78 87 LEU A C 1
ATOM 690 O O . LEU A 1 87 ? 9.641 20.344 -6.777 1 56.78 87 LEU A O 1
ATOM 694 N N . ASP A 1 88 ? 9.602 19.203 -4.891 1 53.91 88 ASP A N 1
ATOM 695 C CA . ASP A 1 88 ? 8.164 18.984 -4.98 1 53.91 88 ASP A CA 1
ATOM 696 C C . ASP A 1 88 ? 7.379 20.203 -4.5 1 53.91 88 ASP A C 1
ATOM 698 O O . ASP A 1 88 ? 6.18 20.312 -4.762 1 53.91 88 ASP A O 1
ATOM 702 N N . VAL A 1 89 ? 7.895 21.016 -3.578 1 49.5 89 VAL A N 1
ATOM 703 C CA . VAL A 1 89 ? 7.238 22.172 -2.977 1 49.5 89 VAL A CA 1
ATOM 704 C C . VAL A 1 89 ? 7.031 23.25 -4.031 1 49.5 89 VAL A C 1
ATOM 706 O O . VAL A 1 89 ? 7.996 23.719 -4.645 1 49.5 89 VAL A O 1
ATOM 709 N N . ILE A 1 90 ? 6.039 23.125 -4.664 1 47 90 ILE A N 1
ATOM 710 C CA . ILE A 1 90 ? 5.672 24.344 -5.387 1 47 90 ILE A CA 1
ATOM 711 C C . ILE A 1 90 ? 5.754 25.547 -4.445 1 47 90 ILE A C 1
ATOM 713 O O . ILE A 1 90 ? 5.059 25.594 -3.43 1 47 90 ILE A O 1
ATOM 717 N N . VAL A 1 91 ? 6.918 26.078 -4.359 1 41.25 91 VAL A N 1
ATOM 718 C CA . VAL A 1 91 ? 7.082 27.391 -3.723 1 41.25 91 VAL A CA 1
ATOM 719 C C . VAL A 1 91 ? 5.859 28.266 -4.004 1 41.25 91 VAL A C 1
ATOM 721 O O . VAL A 1 91 ? 5.617 28.641 -5.148 1 41.25 91 VAL A O 1
ATOM 724 N N . VAL A 1 92 ? 4.715 27.875 -3.398 1 42.34 92 VAL A N 1
ATOM 725 C CA . VAL A 1 92 ? 3.742 28.969 -3.449 1 42.34 92 VAL A CA 1
ATOM 726 C C . VAL A 1 92 ? 4.336 30.219 -2.828 1 42.34 92 VAL A C 1
ATOM 728 O O . VAL A 1 92 ? 4.656 30.25 -1.636 1 42.34 92 VAL A O 1
ATOM 731 N N . ASP A 1 93 ? 5.328 30.703 -3.383 1 38.38 93 ASP A N 1
ATOM 732 C CA . ASP A 1 93 ? 5.793 32.031 -2.938 1 38.38 93 ASP A CA 1
ATOM 733 C C . ASP A 1 93 ? 4.617 32.938 -2.637 1 38.38 93 ASP A C 1
ATOM 735 O O . ASP A 1 93 ? 3.811 33.25 -3.52 1 38.38 93 ASP A O 1
ATOM 739 N N . SER A 1 94 ? 3.947 32.688 -1.55 1 38.25 94 SER A N 1
ATOM 740 C CA . SER A 1 94 ? 3.018 33.688 -1.091 1 38.25 94 SER A CA 1
ATOM 741 C C . SER A 1 94 ? 3.602 35.094 -1.277 1 38.25 94 SER A C 1
ATOM 743 O O . SER A 1 94 ? 2.877 36.094 -1.207 1 38.25 94 SER A O 1
ATOM 745 N N . ASP A 1 95 ? 4.879 35.188 -1.069 1 39.88 95 ASP A N 1
ATOM 746 C CA . ASP A 1 95 ? 5.344 36.562 -0.876 1 39.88 95 ASP A CA 1
ATOM 747 C C . ASP A 1 95 ? 5.262 37.344 -2.176 1 39.88 95 ASP A C 1
ATOM 749 O O . ASP A 1 95 ? 5.773 38.469 -2.26 1 39.88 95 ASP A O 1
ATOM 753 N N . SER A 1 96 ? 5.086 36.719 -3.385 1 39.5 96 SER A N 1
ATOM 754 C CA . SER A 1 96 ? 5.207 37.75 -4.406 1 39.5 96 SER A CA 1
ATOM 755 C C . SER A 1 96 ? 4.039 38.719 -4.34 1 39.5 96 SER A C 1
ATOM 757 O O . SER A 1 96 ? 2.947 38.438 -4.836 1 39.5 96 SER A O 1
ATOM 759 N N . GLU A 1 97 ? 3.682 39.312 -3.215 1 39.16 97 GLU A N 1
ATOM 760 C CA . GLU A 1 97 ? 2.951 40.562 -3.166 1 39.16 97 GLU A CA 1
ATOM 761 C C . GLU A 1 97 ? 3.377 41.5 -4.301 1 39.16 97 GLU A C 1
ATOM 763 O O . GLU A 1 97 ? 4.527 41.938 -4.352 1 39.16 97 GLU A O 1
ATOM 768 N N . SER A 1 98 ? 3.105 41.125 -5.551 1 38.53 98 SER A N 1
ATOM 769 C CA . SER A 1 98 ? 3.232 42.094 -6.637 1 38.53 98 SER A CA 1
ATOM 770 C C . SER A 1 98 ? 2.754 43.469 -6.203 1 38.53 98 SER A C 1
ATOM 772 O O . SER A 1 98 ? 1.566 43.688 -5.941 1 38.53 98 SER A O 1
ATOM 774 N N . SER A 1 99 ? 3.504 44.188 -5.406 1 37.41 99 SER A N 1
ATOM 775 C CA . SER A 1 99 ? 3.389 45.625 -5.203 1 37.41 99 SER A CA 1
ATOM 776 C C . SER A 1 99 ? 3.1 46.344 -6.516 1 37.41 99 SER A C 1
ATOM 778 O O . SER A 1 99 ? 3.994 46.5 -7.348 1 37.41 99 SER A O 1
ATOM 780 N N . VAL A 1 100 ? 2.07 46 -7.258 1 41.97 100 VAL A N 1
ATOM 781 C CA . VAL A 1 100 ? 1.597 46.906 -8.312 1 41.97 100 VAL A CA 1
ATOM 782 C C . VAL A 1 100 ? 1.498 48.312 -7.781 1 41.97 100 VAL A C 1
ATOM 784 O O . VAL A 1 100 ? 0.724 48.594 -6.863 1 41.97 100 VAL A O 1
ATOM 787 N N . SER A 1 101 ? 2.586 48.969 -7.566 1 39.16 101 SER A N 1
ATOM 788 C CA . SER A 1 101 ? 2.668 50.375 -7.277 1 39.16 101 SER A CA 1
ATOM 789 C C . SER A 1 101 ? 1.829 51.188 -8.266 1 39.16 101 SER A C 1
ATOM 791 O O . SER A 1 101 ? 1.935 51 -9.477 1 39.16 101 SER A O 1
ATOM 793 N N . PRO A 1 102 ? 0.593 51.625 -7.891 1 42.44 102 PRO A N 1
ATOM 794 C CA . PRO A 1 102 ? -0.213 52.5 -8.719 1 42.44 102 PRO A CA 1
ATOM 795 C C . PRO A 1 102 ? 0.604 53.656 -9.312 1 42.44 102 PRO A C 1
ATOM 797 O O . PRO A 1 102 ? 1.358 54.312 -8.594 1 42.44 102 PRO A O 1
ATOM 800 N N . SER A 1 103 ? 1.354 53.438 -10.359 1 37.53 103 SER A N 1
ATOM 801 C CA . SER A 1 103 ? 2.043 54.531 -11.039 1 37.53 103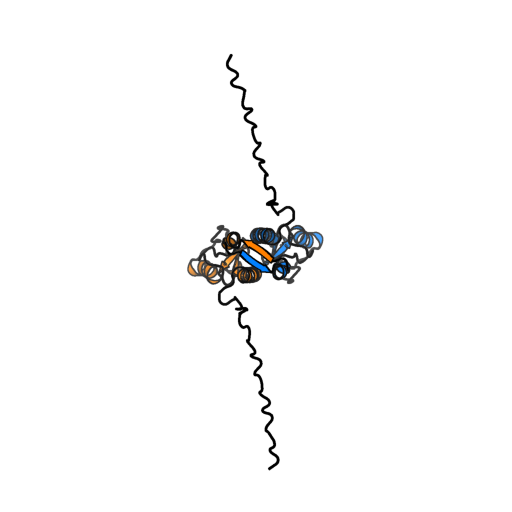 SER A CA 1
ATOM 802 C C . SER A 1 103 ? 1.15 55.75 -11.141 1 37.53 103 SER A C 1
ATOM 804 O O . SER A 1 103 ? 0.046 55.688 -11.688 1 37.53 103 SER A O 1
ATOM 806 N N . ASP A 1 104 ? 1.16 56.656 -10.172 1 35.28 104 ASP A N 1
ATOM 807 C CA . ASP A 1 104 ? 0.588 58 -10.125 1 35.28 104 ASP A CA 1
ATOM 808 C C . ASP A 1 104 ? 0.779 58.719 -11.461 1 35.28 104 ASP A C 1
ATOM 810 O O . ASP A 1 104 ? 1.909 59 -11.859 1 35.28 104 ASP A O 1
ATOM 814 N N . GLU A 1 105 ? 0.13 58.312 -12.555 1 38.47 105 GLU A N 1
ATOM 815 C CA . GLU A 1 105 ? 0.11 59.156 -13.742 1 38.47 105 GLU A CA 1
ATOM 816 C C . GLU A 1 105 ? -0.199 60.594 -13.383 1 38.47 105 GLU A C 1
ATOM 818 O O . GLU A 1 105 ? -1.252 60.875 -12.812 1 38.47 105 GLU A O 1
ATOM 823 N N . ASP A 1 106 ? 0.786 61.406 -13.055 1 36.47 106 ASP A N 1
ATOM 824 C CA . ASP A 1 106 ? 0.795 62.844 -12.875 1 36.47 106 ASP A CA 1
ATOM 825 C C . ASP A 1 106 ? 0.085 63.562 -14.039 1 36.47 106 ASP A C 1
ATOM 827 O O . ASP A 1 106 ? 0.536 63.469 -15.18 1 36.47 106 ASP A O 1
ATOM 831 N N . VAL A 1 107 ? -1.231 63.531 -14.125 1 41.84 107 VAL A N 1
ATOM 832 C CA . VAL A 1 107 ? -1.982 64.375 -15.031 1 41.84 107 VAL A CA 1
ATOM 833 C C . VAL A 1 107 ? -1.5 65.875 -14.898 1 41.84 107 VAL A C 1
ATOM 835 O O . VAL A 1 107 ? -1.562 66.438 -13.812 1 41.84 107 VAL A O 1
ATOM 838 N N . SER A 1 108 ? -0.387 66.25 -15.531 1 36.25 108 SER A N 1
ATOM 839 C CA . SER A 1 108 ? 0.107 67.562 -15.688 1 36.25 108 SER A CA 1
ATOM 840 C C . SER A 1 108 ? -1.004 68.5 -16.141 1 36.25 108 SER A C 1
ATOM 842 O O . SER A 1 108 ? -1.744 68.25 -17.078 1 36.25 108 SER A O 1
ATOM 844 N N . ASP A 1 109 ? -1.604 69.25 -15.25 1 37.53 109 ASP A N 1
ATOM 845 C CA . ASP A 1 109 ? -2.541 70.375 -15.375 1 37.53 109 ASP A CA 1
ATOM 846 C C . ASP A 1 109 ? -2.086 71.312 -16.453 1 37.53 109 ASP A C 1
ATOM 848 O O . ASP A 1 109 ? -1.035 71.938 -16.312 1 37.53 109 ASP A O 1
ATOM 852 N N . GLY A 1 110 ? -1.978 70.875 -17.734 1 34.47 110 GLY A N 1
ATOM 853 C CA . GLY A 1 110 ? -1.728 71.875 -18.75 1 34.47 110 GLY A CA 1
ATOM 854 C C . GLY A 1 110 ? -2.541 73.188 -18.547 1 34.47 110 GLY A C 1
ATOM 855 O O . GLY A 1 110 ? -3.703 73.125 -18.141 1 34.47 110 GLY A O 1
ATOM 856 N N . ASP A 1 111 ? -1.89 74.25 -18.219 1 36.78 111 ASP A N 1
ATOM 857 C CA . ASP A 1 111 ? -2.17 75.688 -18.078 1 36.78 111 ASP A CA 1
ATOM 858 C C . ASP A 1 111 ? -3.037 76.188 -19.234 1 36.78 111 ASP A C 1
ATOM 860 O O . ASP A 1 111 ? -2.693 76 -20.391 1 36.78 111 ASP A O 1
ATOM 864 N N . ASN A 1 112 ? -4.387 76.125 -19.125 1 33.66 112 ASN A N 1
ATOM 865 C CA . ASN A 1 112 ? -5.359 76.812 -19.969 1 33.66 112 ASN A CA 1
ATOM 866 C C . ASN A 1 112 ? -4.961 78.25 -20.219 1 33.66 112 ASN A C 1
ATOM 868 O O . ASN A 1 112 ? -5.348 79.188 -19.453 1 33.66 112 ASN A O 1
ATOM 872 N N . SER A 1 113 ? -3.637 78.5 -20.406 1 33.34 113 SER A N 1
ATOM 873 C CA . SER A 1 113 ? -3.389 79.938 -20.719 1 33.34 113 SER A CA 1
ATOM 874 C C . SER A 1 113 ? -4.074 80.312 -22.016 1 33.34 113 SER A C 1
ATOM 876 O O . SER A 1 113 ? -3.553 80.125 -23.109 1 33.34 113 SER A O 1
ATOM 878 N N . ALA A 1 114 ? -5.27 79.938 -22.25 1 32.31 114 ALA A N 1
ATOM 879 C CA . ALA A 1 114 ? -5.852 80.625 -23.438 1 32.31 114 ALA A CA 1
ATOM 880 C C . ALA A 1 114 ? -5.578 82.125 -23.438 1 32.31 114 ALA A C 1
ATOM 882 O O . ALA A 1 114 ? -5.949 82.812 -22.516 1 32.31 114 ALA A O 1
ATOM 883 N N . ALA A 1 115 ? -4.57 82.562 -24.406 1 26.98 115 ALA A N 1
ATOM 884 C CA . ALA A 1 115 ? -4.531 83.875 -25.016 1 26.98 115 ALA A CA 1
ATOM 885 C C . ALA A 1 115 ? -5.895 84.25 -25.594 1 26.98 115 ALA A C 1
ATOM 887 O O . ALA A 1 115 ? -6.602 83.438 -26.141 1 26.98 115 ALA A O 1
ATOM 888 N N . MET B 1 1 ? 8.234 18.219 15.641 1 47.09 1 MET B N 1
ATOM 889 C CA . MET B 1 1 ? 7.117 17.422 15.133 1 47.09 1 MET B CA 1
ATOM 890 C C . MET B 1 1 ? 6.414 18.141 13.984 1 47.09 1 MET B C 1
ATOM 892 O O . MET B 1 1 ? 5.785 19.172 14.188 1 47.09 1 MET B O 1
ATOM 896 N N . VAL B 1 2 ? 7.145 18.234 12.852 1 51.09 2 VAL B N 1
ATOM 897 C CA . VAL B 1 2 ? 6.594 19.078 11.797 1 51.09 2 VAL B CA 1
ATOM 898 C C . VAL B 1 2 ? 5.184 18.609 11.445 1 51.09 2 VAL B C 1
ATOM 900 O O . VAL B 1 2 ? 4.949 17.406 11.281 1 51.09 2 VAL B O 1
ATOM 903 N N . LEU B 1 3 ? 4.211 19.344 11.961 1 56.88 3 LEU B N 1
ATOM 904 C CA . LEU B 1 3 ? 2.826 19.141 11.555 1 56.88 3 LEU B CA 1
ATOM 905 C C . LEU B 1 3 ? 2.633 19.469 10.078 1 56.88 3 LEU B C 1
ATOM 907 O O . LEU B 1 3 ? 3.033 20.547 9.625 1 56.88 3 LEU B O 1
ATOM 911 N N . ILE B 1 4 ? 2.6 18.484 9.367 1 62.53 4 ILE B N 1
ATOM 912 C CA . ILE B 1 4 ? 2.293 18.781 7.969 1 62.53 4 ILE B CA 1
ATOM 913 C C . ILE B 1 4 ? 0.779 18.859 7.777 1 62.53 4 ILE B C 1
ATOM 915 O O . ILE B 1 4 ? 0.04 18.016 8.305 1 62.53 4 ILE B O 1
ATOM 919 N N . SER B 1 5 ? 0.365 20.047 7.426 1 65.88 5 SER B N 1
ATOM 920 C CA . SER B 1 5 ? -1.039 20.203 7.062 1 65.88 5 SER B CA 1
ATOM 921 C C . SER B 1 5 ? -1.329 19.578 5.699 1 65.88 5 SER B C 1
ATOM 923 O O . SER B 1 5 ? -0.827 20.047 4.676 1 65.88 5 SER B O 1
ATOM 925 N N . VAL B 1 6 ? -1.738 18.344 5.758 1 68.56 6 VAL B N 1
ATOM 926 C CA . VAL B 1 6 ? -2.111 17.703 4.5 1 68.56 6 VAL B CA 1
ATOM 927 C C . VAL B 1 6 ? -3.605 17.891 4.25 1 68.56 6 VAL B C 1
ATOM 929 O O . VAL B 1 6 ? -4.41 17.828 5.184 1 68.56 6 VAL B O 1
ATOM 932 N N . GLU B 1 7 ? -3.773 18.469 3.023 1 73.12 7 GLU B N 1
ATOM 933 C CA . GLU B 1 7 ? -5.184 18.5 2.643 1 73.12 7 GLU B CA 1
ATOM 934 C C . GLU B 1 7 ? -5.738 17.094 2.461 1 73.12 7 GLU B C 1
ATOM 936 O O . GLU B 1 7 ? -5.398 16.406 1.493 1 73.12 7 GLU B O 1
ATOM 941 N N . THR B 1 8 ? -6.5 16.656 3.383 1 73.25 8 THR B N 1
ATOM 942 C CA . THR B 1 8 ? -7.008 15.289 3.396 1 73.25 8 THR B CA 1
ATOM 943 C C . THR B 1 8 ? -7.977 15.055 2.238 1 73.25 8 THR B C 1
ATOM 945 O O . THR B 1 8 ? -8.156 13.922 1.788 1 73.25 8 THR B O 1
ATOM 948 N N . ASP B 1 9 ? -8.453 16.109 1.696 1 80 9 ASP B N 1
ATOM 949 C CA . ASP B 1 9 ? -9.438 15.945 0.632 1 80 9 ASP B CA 1
ATOM 950 C C . ASP B 1 9 ? -8.797 15.359 -0.625 1 80 9 ASP B C 1
ATOM 952 O O . ASP B 1 9 ? -9.438 14.602 -1.356 1 80 9 ASP B O 1
ATOM 956 N N . GLU B 1 10 ? -7.613 15.672 -0.819 1 83.06 10 GLU B N 1
ATOM 957 C CA . GLU B 1 10 ? -6.934 15.172 -2.014 1 83.06 10 GLU B CA 1
ATOM 958 C C . GLU B 1 10 ? -6.523 13.719 -1.848 1 83.06 10 GLU B C 1
ATOM 960 O O . GLU B 1 10 ? -6.387 12.984 -2.834 1 83.06 10 GLU B O 1
ATOM 965 N N . LEU B 1 11 ? -6.461 13.344 -0.633 1 86.31 11 LEU B N 1
ATOM 966 C CA . LEU B 1 11 ? -5.996 11.992 -0.358 1 86.31 11 LEU B CA 1
ATOM 967 C C . LEU B 1 11 ? -7.172 11.055 -0.126 1 86.31 11 LEU B C 1
ATOM 969 O O . LEU B 1 11 ? -7.023 9.828 -0.203 1 86.31 11 LEU B O 1
ATOM 973 N N . LYS B 1 12 ? -8.32 11.602 0.142 1 89.88 12 LYS B N 1
ATOM 974 C CA . LYS B 1 12 ? -9.484 10.805 0.518 1 89.88 12 LYS B CA 1
ATOM 975 C C . LYS B 1 12 ? -9.789 9.742 -0.53 1 89.88 12 LYS B C 1
ATOM 977 O O . LYS B 1 12 ? -10.055 8.586 -0.189 1 89.88 12 LYS B O 1
ATOM 982 N N . PRO B 1 13 ? -9.734 10.094 -1.833 1 93.12 13 PRO B N 1
ATOM 983 C CA . PRO B 1 13 ? -10.023 9.062 -2.838 1 93.12 13 PRO B CA 1
ATOM 984 C C . PRO B 1 13 ? -9.086 7.863 -2.734 1 93.12 13 PRO B C 1
ATOM 986 O O . PRO B 1 13 ? -9.492 6.73 -3.01 1 93.12 13 PRO B O 1
ATOM 989 N N . SER B 1 14 ? -7.895 8.062 -2.328 1 92.88 14 SER B N 1
ATOM 990 C CA . SER B 1 14 ? -6.906 7 -2.205 1 92.88 14 SER B CA 1
ATOM 991 C C . SER B 1 14 ? -7.25 6.059 -1.053 1 92.88 14 SER B C 1
ATOM 993 O O . SER B 1 14 ? -6.738 4.938 -0.987 1 92.88 14 SER B O 1
ATOM 995 N N . PHE B 1 15 ? -8.148 6.488 -0.17 1 95.25 15 PHE B N 1
ATOM 996 C CA . PHE B 1 15 ? -8.531 5.707 1.001 1 95.25 15 PHE B CA 1
ATOM 997 C C . PHE B 1 15 ? -9.984 5.266 0.911 1 95.25 15 PHE B C 1
ATOM 999 O O . PHE B 1 15 ? -10.562 4.801 1.896 1 95.25 15 PHE B O 1
ATOM 1006 N N . THR B 1 16 ? -10.547 5.457 -0.222 1 96.81 16 THR B N 1
ATOM 1007 C CA . THR B 1 16 ? -11.938 5.09 -0.46 1 96.81 16 THR B CA 1
ATOM 1008 C C . THR B 1 16 ? -12.023 3.754 -1.195 1 96.81 16 THR B C 1
ATOM 1010 O O . THR B 1 16 ? -11.336 3.543 -2.193 1 96.81 16 THR B O 1
ATOM 1013 N N . CYS B 1 17 ? -12.82 2.91 -0.68 1 98.38 17 CYS B N 1
ATOM 1014 C CA . CYS B 1 17 ? -13.031 1.602 -1.29 1 98.38 17 CYS B CA 1
ATOM 1015 C C . CYS B 1 17 ? -13.727 1.737 -2.641 1 98.38 17 CYS B C 1
ATOM 1017 O O . CYS B 1 17 ? -14.766 2.381 -2.746 1 98.38 17 CYS B O 1
ATOM 1019 N N . GLY B 1 18 ? -13.219 1.097 -3.639 1 98.25 18 GLY B N 1
ATOM 1020 C CA . GLY B 1 18 ? -13.758 1.172 -4.984 1 98.25 18 GLY B CA 1
ATOM 1021 C C . GLY B 1 18 ? -15.062 0.407 -5.148 1 98.25 18 GLY B C 1
ATOM 1022 O O . GLY B 1 18 ? -15.688 0.463 -6.207 1 98.25 18 GLY B O 1
ATOM 1023 N N . ILE B 1 19 ? -15.508 -0.234 -4.188 1 98.25 19 ILE B N 1
ATOM 1024 C CA . ILE B 1 19 ? -16.719 -1.048 -4.281 1 98.25 19 ILE B CA 1
ATOM 1025 C C . ILE B 1 19 ? -17.844 -0.381 -3.508 1 98.25 19 ILE B C 1
ATOM 1027 O O . ILE B 1 19 ? -18.906 -0.105 -4.07 1 98.25 19 ILE B O 1
ATOM 1031 N N . CYS B 1 20 ? -17.625 -0.068 -2.238 1 98.25 20 CYS B N 1
ATOM 1032 C CA . CYS B 1 20 ? -18.688 0.491 -1.42 1 98.25 20 CYS B CA 1
ATOM 1033 C C . CYS B 1 20 ? -18.594 2.01 -1.353 1 98.25 20 CYS B C 1
ATOM 1035 O O . CYS B 1 20 ? -19.531 2.682 -0.912 1 98.25 20 CYS B O 1
ATOM 1037 N N . TYR B 1 21 ? -17.438 2.57 -1.61 1 97.88 21 TYR B N 1
ATOM 1038 C CA . TYR B 1 21 ? -17.172 3.998 -1.735 1 97.88 21 TYR B CA 1
ATOM 1039 C C . TYR B 1 21 ? -17.125 4.668 -0.367 1 97.88 21 TYR B C 1
ATOM 1041 O O . TYR B 1 21 ? -17.297 5.883 -0.255 1 97.88 21 TYR B O 1
ATOM 1049 N N . ASN B 1 22 ? -16.953 3.918 0.641 1 97.31 22 ASN B N 1
ATOM 1050 C CA . ASN B 1 22 ? -16.641 4.422 1.975 1 97.31 22 ASN B CA 1
ATOM 1051 C C . ASN B 1 22 ? -15.141 4.355 2.262 1 97.31 22 ASN B C 1
ATOM 1053 O O . ASN B 1 22 ? -14.375 3.785 1.48 1 97.31 22 ASN B O 1
ATOM 1057 N N . ILE B 1 23 ? -14.781 4.988 3.361 1 96.44 23 ILE B N 1
ATOM 1058 C CA . ILE B 1 23 ? -13.398 4.852 3.807 1 96.44 23 ILE B CA 1
ATOM 1059 C C . ILE B 1 23 ? -13.094 3.383 4.094 1 96.44 23 ILE B C 1
ATOM 1061 O O . ILE B 1 23 ? -13.875 2.695 4.754 1 96.44 23 ILE B O 1
ATOM 1065 N N . ILE B 1 24 ? -11.984 2.988 3.656 1 97.69 24 ILE B N 1
ATOM 1066 C CA . ILE B 1 24 ? -11.609 1.579 3.672 1 97.69 24 ILE B CA 1
ATOM 1067 C C . ILE B 1 24 ? -11.578 1.069 5.113 1 97.69 24 ILE B C 1
ATOM 1069 O O . ILE B 1 24 ? -11.086 1.751 6.008 1 97.69 24 ILE B O 1
ATOM 1073 N N . ASP B 1 25 ? -12.172 -0.046 5.277 1 96.38 25 ASP B N 1
ATOM 1074 C CA . ASP B 1 25 ? -12.141 -0.793 6.531 1 96.38 25 ASP B CA 1
ATOM 1075 C C . ASP B 1 25 ? -11.555 -2.188 6.328 1 96.38 25 ASP B C 1
ATOM 1077 O O . ASP B 1 25 ? -11.891 -2.873 5.359 1 96.38 25 ASP B O 1
ATOM 1081 N N . HIS B 1 26 ? -10.633 -2.586 7.367 1 97.88 26 HIS B N 1
ATOM 1082 C CA . HIS B 1 26 ? -9.914 -3.846 7.195 1 97.88 26 HIS B CA 1
ATOM 1083 C C . HIS B 1 26 ? -9.281 -3.934 5.812 1 97.88 26 HIS B C 1
ATOM 1085 O O . HIS B 1 26 ? -9.664 -4.777 5 1 97.88 26 HIS B O 1
ATOM 1091 N N . ALA B 1 27 ? -8.383 -3.068 5.594 1 98.56 27 ALA B N 1
ATOM 1092 C CA . ALA B 1 27 ? -7.758 -2.834 4.293 1 98.56 27 ALA B CA 1
ATOM 1093 C C . ALA B 1 27 ? -7.18 -4.125 3.721 1 98.56 27 ALA B C 1
ATOM 1095 O O . ALA B 1 27 ? -6.352 -4.777 4.359 1 98.56 27 ALA B O 1
ATOM 1096 N N . THR B 1 28 ? -7.605 -4.527 2.572 1 98.81 28 THR B N 1
ATOM 1097 C CA . THR B 1 28 ? -7.18 -5.723 1.855 1 98.81 28 THR B CA 1
ATOM 1098 C C . THR B 1 28 ? -6.727 -5.371 0.44 1 98.81 28 THR B C 1
ATOM 1100 O O . THR B 1 28 ? -7.492 -4.793 -0.335 1 98.81 28 THR B O 1
ATOM 1103 N N . THR B 1 29 ? -5.508 -5.715 0.082 1 98.69 29 THR B N 1
ATOM 1104 C CA . THR B 1 29 ? -4.883 -5.309 -1.171 1 98.69 29 THR B CA 1
ATOM 1105 C C . THR B 1 29 ? -4.758 -6.492 -2.123 1 98.69 29 THR B C 1
ATOM 1107 O O . THR B 1 29 ? -4.402 -7.598 -1.703 1 98.69 29 THR B O 1
ATOM 1110 N N . LEU B 1 30 ? -5.066 -6.227 -3.35 1 98.31 30 LEU B N 1
ATOM 1111 C CA . LEU B 1 30 ? -4.789 -7.203 -4.398 1 98.31 30 LEU B CA 1
ATOM 1112 C C . LEU B 1 30 ? -3.314 -7.176 -4.789 1 98.31 30 LEU B C 1
ATOM 1114 O O . LEU B 1 30 ? -2.787 -6.125 -5.164 1 98.31 30 LEU B O 1
ATOM 1118 N N . THR B 1 31 ? -2.637 -8.203 -4.746 1 96.56 31 THR B N 1
ATOM 1119 C CA . THR B 1 31 ? -1.187 -8.242 -4.91 1 96.56 31 THR B CA 1
ATOM 1120 C C . THR B 1 31 ? -0.801 -8 -6.367 1 96.56 31 THR B C 1
ATOM 1122 O O . THR B 1 31 ? 0.296 -7.516 -6.652 1 96.56 31 THR B O 1
ATOM 1125 N N . GLY B 1 32 ? -1.642 -8.219 -7.285 1 95.25 32 GLY B N 1
ATOM 1126 C CA . GLY B 1 32 ? -1.317 -8.047 -8.688 1 95.25 32 GLY B CA 1
ATOM 1127 C C . GLY B 1 32 ? -1.325 -6.594 -9.133 1 95.25 32 GLY B C 1
ATOM 1128 O O . GLY B 1 32 ? -0.521 -6.191 -9.977 1 95.25 32 GLY B O 1
ATOM 1129 N N . CYS B 1 33 ? -2.178 -5.844 -8.555 1 96.94 33 CYS B N 1
ATOM 1130 C CA . CYS B 1 33 ? -2.32 -4.469 -9.023 1 96.94 33 CYS B CA 1
ATOM 1131 C C . CYS B 1 33 ? -2.158 -3.48 -7.875 1 96.94 33 CYS B C 1
ATOM 1133 O O . CYS B 1 33 ? -2.045 -2.273 -8.102 1 96.94 33 CYS B O 1
ATOM 1135 N N . LEU B 1 34 ? -2.203 -3.857 -6.707 1 98.19 34 LEU B N 1
ATOM 1136 C CA . LEU B 1 34 ? -1.956 -3.121 -5.473 1 98.19 34 LEU B CA 1
ATOM 1137 C C . LEU B 1 34 ? -3.115 -2.184 -5.16 1 98.19 34 LEU B C 1
ATOM 1139 O O . LEU B 1 34 ? -2.984 -1.283 -4.328 1 98.19 34 LEU B O 1
ATOM 1143 N N . HIS B 1 35 ? -4.312 -2.4 -5.777 1 98.06 35 HIS B N 1
ATOM 1144 C CA . HIS B 1 35 ? -5.5 -1.698 -5.309 1 98.06 35 HIS B CA 1
ATOM 1145 C C . HIS B 1 35 ? -6.02 -2.303 -4.004 1 98.06 35 HIS B C 1
ATOM 1147 O O . HIS B 1 35 ? -5.98 -3.521 -3.824 1 98.06 35 HIS B O 1
ATOM 1153 N N . THR B 1 36 ? -6.484 -1.465 -3.152 1 98.44 36 THR B N 1
ATOM 1154 C CA . THR B 1 36 ? -6.906 -1.859 -1.812 1 98.44 36 THR B CA 1
ATOM 1155 C C . THR B 1 36 ? -8.398 -1.627 -1.622 1 98.44 36 THR B C 1
ATOM 1157 O O . THR B 1 36 ? -8.938 -0.607 -2.061 1 98.44 36 THR B O 1
ATOM 1160 N N . PHE B 1 37 ? -9.07 -2.551 -0.971 1 98.69 37 PHE B N 1
ATOM 1161 C CA . PHE B 1 37 ? -10.5 -2.543 -0.685 1 98.69 37 PHE B CA 1
ATOM 1162 C C . PHE B 1 37 ? -10.766 -2.941 0.763 1 98.69 37 PHE B C 1
ATOM 1164 O O . PHE B 1 37 ? -9.852 -3.355 1.476 1 98.69 37 PHE B O 1
ATOM 1171 N N . CYS B 1 38 ? -12.047 -2.744 1.173 1 98.62 38 CYS B N 1
ATOM 1172 C CA . CYS B 1 38 ? -12.453 -3.42 2.398 1 98.62 38 CYS B CA 1
ATOM 1173 C C . CYS B 1 38 ? -12.375 -4.934 2.242 1 98.62 38 CYS B C 1
ATOM 1175 O O . CYS B 1 38 ? -12.672 -5.465 1.17 1 98.62 38 CYS B O 1
ATOM 1177 N N . TRP B 1 39 ? -12.07 -5.492 3.32 1 98.75 39 TRP B N 1
ATOM 1178 C CA . TRP B 1 39 ? -12.07 -6.953 3.283 1 98.75 39 TRP B CA 1
ATOM 1179 C C . TRP B 1 39 ? -13.445 -7.484 2.871 1 98.75 39 TRP B C 1
ATOM 1181 O O . TRP B 1 39 ? -13.547 -8.297 1.948 1 98.75 39 TRP B O 1
ATOM 1191 N N . ARG B 1 40 ? -14.477 -7.023 3.457 1 98.44 40 ARG B N 1
ATOM 1192 C CA . ARG B 1 40 ? -15.82 -7.531 3.193 1 98.44 40 ARG B CA 1
ATOM 1193 C C . ARG B 1 40 ? -16.219 -7.293 1.741 1 98.44 40 ARG B C 1
ATOM 1195 O O . ARG B 1 40 ? -16.844 -8.156 1.112 1 98.44 40 ARG B O 1
ATOM 1202 N N . CYS B 1 41 ? -15.859 -6.207 1.237 1 98.69 41 CYS B N 1
ATOM 1203 C CA . CYS B 1 41 ? -16.25 -5.855 -0.124 1 98.69 41 CYS B CA 1
ATOM 1204 C C . CYS B 1 41 ? -15.57 -6.77 -1.138 1 98.69 41 CYS B C 1
ATOM 1206 O O . CYS B 1 41 ? -16.25 -7.41 -1.948 1 98.69 41 CYS B O 1
ATOM 1208 N N . ILE B 1 42 ? -14.305 -6.895 -1.086 1 98.75 42 ILE B N 1
ATOM 1209 C CA . ILE B 1 42 ? -13.578 -7.629 -2.115 1 98.75 42 ILE B CA 1
ATOM 1210 C C . ILE B 1 42 ? -13.812 -9.125 -1.938 1 98.75 42 ILE B C 1
ATOM 1212 O O . ILE B 1 42 ? -13.945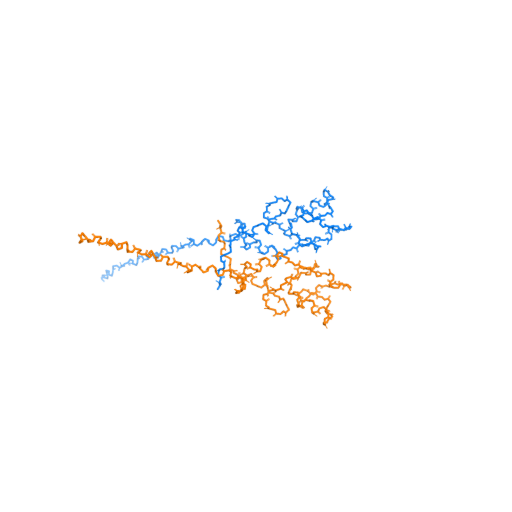 -9.859 -2.92 1 98.75 42 ILE B O 1
ATOM 1216 N N . HIS B 1 43 ? -13.758 -9.516 -0.758 1 98.62 43 HIS B N 1
ATOM 1217 C CA . HIS B 1 43 ? -14.047 -10.922 -0.508 1 98.62 43 HIS B CA 1
ATOM 1218 C C . HIS B 1 43 ? -15.438 -11.297 -1.027 1 98.62 43 HIS B C 1
ATOM 1220 O O . HIS B 1 43 ? -15.594 -12.312 -1.702 1 98.62 43 HIS B O 1
ATOM 1226 N N . GLY B 1 44 ? -16.391 -10.477 -0.706 1 98.19 44 GLY B N 1
ATOM 1227 C CA . GLY B 1 44 ? -17.734 -10.711 -1.2 1 98.19 44 GLY B CA 1
ATOM 1228 C C . GLY B 1 44 ? -17.844 -10.672 -2.715 1 98.19 44 GLY B C 1
ATOM 1229 O O . GLY B 1 44 ? -18.516 -11.508 -3.322 1 98.19 44 GLY B O 1
ATOM 1230 N N . ASN B 1 45 ? -17.188 -9.695 -3.285 1 98.12 45 ASN B N 1
ATOM 1231 C CA . ASN B 1 45 ? -17.172 -9.555 -4.738 1 98.12 45 ASN B CA 1
ATOM 1232 C C . ASN B 1 45 ? -16.688 -10.828 -5.418 1 98.12 45 ASN B C 1
ATOM 1234 O O . ASN B 1 45 ? -17.234 -11.25 -6.434 1 98.12 45 ASN B O 1
ATOM 1238 N N . ILE B 1 46 ? -15.711 -11.469 -4.863 1 98 46 ILE B N 1
ATOM 1239 C CA . ILE B 1 46 ? -15.102 -12.664 -5.441 1 98 46 ILE B CA 1
ATOM 1240 C C . ILE B 1 46 ? -15.961 -13.883 -5.137 1 98 46 ILE B C 1
ATOM 1242 O O . ILE B 1 46 ? -16.25 -14.688 -6.027 1 98 46 ILE B O 1
ATOM 1246 N N . THR B 1 47 ? -16.438 -14.039 -3.945 1 97.75 47 THR B N 1
ATOM 1247 C CA . THR B 1 47 ? -17.062 -15.281 -3.516 1 97.75 47 THR B CA 1
ATOM 1248 C C . THR B 1 47 ? -18.547 -15.289 -3.898 1 97.75 47 THR B C 1
ATOM 1250 O O . THR B 1 47 ? -19.078 -16.328 -4.285 1 97.75 47 THR B O 1
ATOM 1253 N N . GLU B 1 48 ? -19.156 -14.188 -3.766 1 97.19 48 GLU B N 1
ATOM 1254 C CA . GLU B 1 48 ? -20.594 -14.141 -3.996 1 97.19 48 GLU B CA 1
ATOM 1255 C C . GLU B 1 48 ? -20.906 -13.805 -5.449 1 97.19 48 GLU B C 1
ATOM 1257 O O . GLU B 1 48 ? -21.859 -14.336 -6.027 1 97.19 48 GLU B O 1
ATOM 1262 N N . HIS B 1 49 ? -20.141 -12.969 -6.074 1 94 49 HIS B N 1
ATOM 1263 C CA . HIS B 1 49 ? -20.453 -12.484 -7.41 1 94 49 HIS B CA 1
ATOM 1264 C C . HIS B 1 49 ? -19.516 -13.086 -8.453 1 94 49 HIS B C 1
ATOM 1266 O O . HIS B 1 49 ? -19.641 -12.805 -9.648 1 94 49 HIS B O 1
ATOM 1272 N N . ALA B 1 50 ? -18.531 -13.82 -8.094 1 93.31 50 ALA B N 1
ATOM 1273 C CA . ALA B 1 50 ? -17.594 -14.539 -8.945 1 93.31 50 ALA B CA 1
ATOM 1274 C C . ALA B 1 50 ? -16.797 -13.586 -9.828 1 93.31 50 ALA B C 1
ATOM 1276 O O . ALA B 1 50 ? -16.516 -13.891 -10.992 1 93.31 50 ALA B O 1
ATOM 1277 N N . TRP B 1 51 ? -16.625 -12.453 -9.273 1 92.31 51 TRP B N 1
ATOM 1278 C CA . TRP B 1 51 ? -15.781 -11.508 -9.992 1 92.31 51 TRP B CA 1
ATOM 1279 C C . TRP B 1 51 ? -14.344 -12 -10.055 1 92.31 51 TRP B C 1
ATOM 1281 O O . TRP B 1 51 ? -13.82 -12.531 -9.07 1 92.31 51 TRP B O 1
ATOM 1291 N N . LYS B 1 52 ? -13.703 -11.75 -11.25 1 95.88 52 LYS B N 1
ATOM 1292 C CA . LYS B 1 52 ? -12.383 -12.328 -11.461 1 95.88 52 LYS B CA 1
ATOM 1293 C C . LYS B 1 52 ? -11.359 -11.258 -11.836 1 95.88 52 LYS B C 1
ATOM 1295 O O . LYS B 1 52 ? -10.273 -11.57 -12.312 1 95.88 52 LYS B O 1
ATOM 1300 N N . CYS B 1 53 ? -11.773 -10.062 -11.734 1 97.88 53 CYS B N 1
ATOM 1301 C CA . CYS B 1 53 ? -10.852 -8.961 -12.031 1 97.88 53 CYS B CA 1
ATOM 1302 C C . CYS B 1 53 ? -10.922 -7.891 -10.953 1 97.88 53 CYS B C 1
ATOM 1304 O O . CYS B 1 53 ? -11.852 -7.879 -10.141 1 97.88 53 CYS B O 1
ATOM 1306 N N . CYS B 1 54 ? -9.93 -7.133 -10.891 1 98.44 54 CYS B N 1
ATOM 1307 C CA . CYS B 1 54 ? -9.945 -6 -9.969 1 98.44 54 CYS B CA 1
ATOM 1308 C C . CYS B 1 54 ? -11.07 -5.039 -10.312 1 98.44 54 CYS B C 1
ATOM 1310 O O . CYS B 1 54 ? -11.18 -4.578 -11.445 1 98.44 54 CYS B O 1
ATOM 1312 N N . PRO B 1 55 ? -11.859 -4.605 -9.406 1 98.12 55 PRO B N 1
ATOM 1313 C CA . PRO B 1 55 ? -12.992 -3.713 -9.664 1 98.12 55 PRO B CA 1
ATOM 1314 C C . PRO B 1 55 ? -12.562 -2.332 -10.148 1 98.12 55 PRO B C 1
ATOM 1316 O O . PRO B 1 55 ? -13.375 -1.575 -10.672 1 98.12 55 PRO B O 1
ATOM 1319 N N . VAL B 1 56 ? -11.344 -2.047 -9.984 1 97.88 56 VAL B N 1
ATOM 1320 C CA . VAL B 1 56 ? -10.891 -0.694 -10.289 1 97.88 56 VAL B CA 1
ATOM 1321 C C . VAL B 1 56 ? -10.172 -0.683 -11.641 1 97.88 56 VAL B C 1
ATOM 1323 O O . VAL B 1 56 ? -10.484 0.129 -12.508 1 97.88 56 VAL B O 1
ATOM 1326 N N . CYS B 1 57 ? -9.25 -1.575 -11.852 1 97.75 57 CYS B N 1
ATOM 1327 C CA . CYS B 1 57 ? -8.406 -1.501 -13.039 1 97.75 57 CYS B CA 1
ATOM 1328 C C . CYS B 1 57 ? -8.68 -2.672 -13.977 1 97.75 57 CYS B C 1
ATOM 1330 O O . CYS B 1 57 ? -8.117 -2.744 -15.062 1 97.75 57 CYS B O 1
ATOM 1332 N N . TYR B 1 58 ? -9.367 -3.658 -13.523 1 97.88 58 TYR B N 1
ATOM 1333 C CA . TYR B 1 58 ? -9.828 -4.797 -14.312 1 97.88 58 TYR B CA 1
ATOM 1334 C C . TYR B 1 58 ? -8.688 -5.781 -14.57 1 97.88 58 TYR B C 1
ATOM 1336 O O . TYR B 1 58 ? -8.797 -6.652 -15.43 1 97.88 58 TYR B O 1
ATOM 1344 N N . ALA B 1 59 ? -7.652 -5.637 -13.898 1 97.56 59 ALA B N 1
ATOM 1345 C CA . ALA B 1 59 ? -6.598 -6.645 -13.969 1 97.56 59 ALA B CA 1
ATOM 1346 C C . ALA B 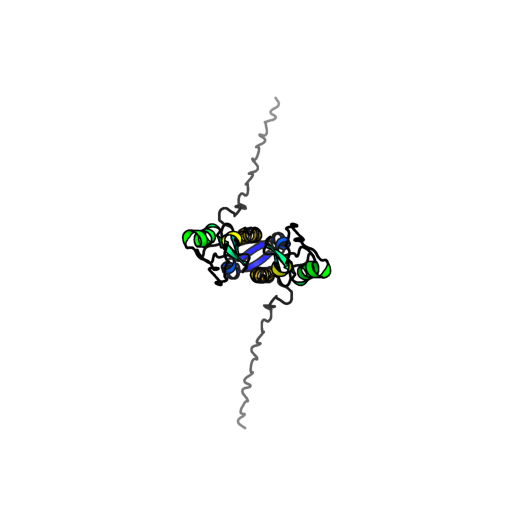1 59 ? -7.125 -8.023 -13.594 1 97.56 59 ALA B C 1
ATOM 1348 O O . ALA B 1 59 ? -7.91 -8.156 -12.648 1 97.56 59 ALA B O 1
ATOM 1349 N N . ASP B 1 60 ? -6.637 -9.039 -14.234 1 98 60 ASP B N 1
ATOM 1350 C CA . ASP B 1 60 ? -7.031 -10.422 -13.992 1 98 60 ASP B CA 1
ATOM 1351 C C . ASP B 1 60 ? -6.457 -10.938 -12.68 1 98 60 ASP B C 1
ATOM 1353 O O . ASP B 1 60 ? -5.266 -10.773 -12.406 1 98 60 ASP B O 1
ATOM 1357 N N . LEU B 1 61 ? -7.27 -11.625 -11.891 1 97.56 61 LEU B N 1
ATOM 1358 C CA . LEU B 1 61 ? -6.848 -12.109 -10.578 1 97.56 61 LEU B CA 1
ATOM 1359 C C . LEU B 1 61 ? -6.336 -13.547 -10.672 1 97.56 61 LEU B C 1
ATOM 1361 O O . LEU B 1 61 ? -5.805 -14.086 -9.703 1 97.56 61 LEU B O 1
ATOM 1365 N N . GLY B 1 62 ? -6.508 -14.141 -11.859 1 95.94 62 GLY B N 1
ATOM 1366 C CA . GLY B 1 62 ? -6.012 -15.484 -12.062 1 95.94 62 GLY B CA 1
ATOM 1367 C C . GLY B 1 62 ? -6.977 -16.562 -11.586 1 95.94 62 GLY B C 1
ATOM 1368 O O . GLY B 1 62 ? -8.125 -16.266 -11.266 1 95.94 62 GLY B O 1
ATOM 1369 N N . PRO B 1 63 ? -6.508 -17.797 -11.555 1 96.06 63 PRO B N 1
ATOM 1370 C CA . PRO B 1 63 ? -7.367 -18.953 -11.258 1 96.06 63 PRO B CA 1
ATOM 1371 C C . PRO B 1 63 ? -7.715 -19.062 -9.781 1 96.06 63 PRO B C 1
ATOM 1373 O O . PRO B 1 63 ? -8.688 -19.734 -9.422 1 96.06 63 PRO B O 1
ATOM 1376 N N . THR B 1 64 ? -6.902 -18.469 -8.922 1 96.44 64 THR B N 1
ATOM 1377 C CA . THR B 1 64 ? -7.145 -18.5 -7.48 1 96.44 64 THR B CA 1
ATOM 1378 C C . THR B 1 64 ? -7.219 -17.078 -6.918 1 96.44 64 THR B C 1
ATOM 1380 O O . THR B 1 64 ? -6.34 -16.656 -6.168 1 96.44 64 THR B O 1
ATOM 1383 N N . PRO B 1 65 ? -8.32 -16.391 -7.156 1 97.5 65 PRO B N 1
ATOM 1384 C CA . PRO B 1 65 ? -8.43 -14.977 -6.816 1 97.5 65 PRO B CA 1
ATOM 1385 C C . PRO B 1 65 ? -8.242 -14.711 -5.324 1 97.5 65 PRO B C 1
ATOM 1387 O O . PRO B 1 65 ? -7.645 -13.711 -4.941 1 97.5 65 PRO B O 1
ATOM 1390 N N . LEU B 1 66 ? -8.742 -15.586 -4.48 1 97.69 66 LEU B N 1
ATOM 1391 C CA . LEU B 1 66 ? -8.688 -15.375 -3.037 1 97.69 66 LEU B CA 1
ATOM 1392 C C . LEU B 1 66 ? -7.242 -15.352 -2.545 1 97.69 66 LEU B C 1
ATOM 1394 O O . LEU B 1 66 ? -6.938 -14.727 -1.527 1 97.69 66 LEU B O 1
ATOM 1398 N N . ARG B 1 67 ? -6.348 -15.961 -3.27 1 96.5 67 ARG B N 1
ATOM 1399 C CA . ARG B 1 67 ? -4.945 -16.016 -2.877 1 96.5 67 ARG B CA 1
ATOM 1400 C C . ARG B 1 67 ? -4.242 -14.695 -3.148 1 96.5 67 ARG B C 1
ATOM 1402 O O . ARG B 1 67 ? -3.137 -14.461 -2.656 1 96.5 67 ARG B O 1
ATOM 1409 N N . THR B 1 68 ? -4.863 -13.898 -3.922 1 97.25 68 THR B N 1
ATOM 1410 C CA . THR B 1 68 ? -4.25 -12.617 -4.25 1 97.25 68 THR B CA 1
ATOM 1411 C C . THR B 1 68 ? -4.574 -11.57 -3.18 1 97.25 68 THR B C 1
ATOM 1413 O O . THR B 1 68 ? -4.055 -10.453 -3.217 1 97.25 68 THR B O 1
ATOM 1416 N N . LEU B 1 69 ? -5.434 -11.906 -2.242 1 98.31 69 LEU B N 1
ATOM 1417 C CA . LEU B 1 69 ? -5.848 -10.977 -1.195 1 98.31 69 LEU B CA 1
ATOM 1418 C C . LEU B 1 69 ? -4.836 -10.961 -0.053 1 98.31 69 LEU B C 1
ATOM 1420 O O . LEU B 1 69 ? -4.453 -12.016 0.459 1 98.31 69 LEU B O 1
ATOM 1424 N N . LYS B 1 70 ? -4.41 -9.75 0.297 1 98.5 70 LYS B N 1
ATOM 1425 C CA . LYS B 1 70 ? -3.482 -9.578 1.412 1 98.5 70 LYS B CA 1
ATOM 1426 C C . LYS B 1 70 ? -3.939 -8.461 2.342 1 98.5 70 LYS B C 1
ATOM 1428 O O . LYS B 1 70 ? -4.273 -7.363 1.887 1 98.5 70 LYS B O 1
ATOM 1433 N N . HIS B 1 71 ? -4.016 -8.828 3.578 1 98.25 71 HIS B N 1
ATOM 1434 C CA . HIS B 1 71 ? -4.258 -7.77 4.555 1 98.25 71 HIS B CA 1
ATOM 1435 C C . HIS B 1 71 ? -3.154 -6.719 4.516 1 98.25 71 HIS B C 1
ATOM 1437 O O . HIS B 1 71 ? -1.971 -7.059 4.473 1 98.25 71 HIS B O 1
ATOM 1443 N N . ASN B 1 72 ? -3.537 -5.477 4.547 1 98.19 72 ASN B N 1
ATOM 1444 C CA . ASN B 1 72 ? -2.59 -4.371 4.426 1 98.19 72 ASN B CA 1
ATOM 1445 C C . ASN B 1 72 ? -2.541 -3.535 5.703 1 98.19 72 ASN B C 1
ATOM 1447 O O . ASN B 1 72 ? -3.305 -2.578 5.852 1 98.19 72 ASN B O 1
ATOM 1451 N N . GLU B 1 73 ? -1.676 -3.924 6.5 1 95.38 73 GLU B N 1
ATOM 1452 C CA . GLU B 1 73 ? -1.538 -3.244 7.785 1 95.38 73 GLU B CA 1
ATOM 1453 C C . GLU B 1 73 ? -1.086 -1.799 7.602 1 95.38 73 GLU B C 1
ATOM 1455 O O . GLU B 1 73 ? -1.488 -0.915 8.359 1 95.38 73 GLU B O 1
ATOM 1460 N N . PHE B 1 74 ? -0.238 -1.615 6.66 1 94.19 74 PHE B N 1
ATOM 1461 C CA . PHE B 1 74 ? 0.237 -0.271 6.355 1 94.19 74 PHE B CA 1
ATOM 1462 C C . PHE B 1 74 ? -0.93 0.657 6.039 1 94.19 74 PHE B C 1
ATOM 1464 O O . PHE B 1 74 ? -1.048 1.736 6.621 1 94.19 74 PHE B O 1
ATOM 1471 N N . MET B 1 75 ? -1.788 0.23 5.23 1 95.81 75 MET B N 1
ATOM 1472 C CA . MET B 1 75 ? -2.955 1.021 4.848 1 95.81 75 MET B CA 1
ATOM 1473 C C . MET B 1 75 ? -3.869 1.255 6.043 1 95.81 75 MET B C 1
ATOM 1475 O O . MET B 1 75 ? -4.441 2.338 6.191 1 95.81 75 MET B O 1
ATOM 1479 N N . GLU B 1 76 ? -4.012 0.296 6.871 1 95.06 76 GLU B N 1
ATOM 1480 C CA . GLU B 1 76 ? -4.82 0.463 8.07 1 95.06 76 GLU B CA 1
ATOM 1481 C C . GLU B 1 76 ? -4.25 1.553 8.977 1 95.06 76 GLU B C 1
ATOM 1483 O O . GLU B 1 76 ? -4.992 2.385 9.5 1 95.06 76 GLU B O 1
ATOM 1488 N N . LYS B 1 77 ? -2.996 1.564 9.117 1 91.75 77 LYS B N 1
ATOM 1489 C CA . LYS B 1 77 ? -2.332 2.57 9.945 1 91.75 77 LYS B CA 1
ATOM 1490 C C . LYS B 1 77 ? -2.557 3.973 9.391 1 91.75 77 LYS B C 1
ATOM 1492 O O . LYS B 1 77 ? -2.902 4.895 10.133 1 91.75 77 LYS B O 1
ATOM 1497 N N . LEU B 1 78 ? -2.375 4.086 8.109 1 90.69 78 LEU B N 1
ATOM 1498 C CA . LEU B 1 78 ? -2.549 5.387 7.477 1 90.69 78 LEU B CA 1
ATOM 1499 C C . LEU B 1 78 ? -4 5.848 7.574 1 90.69 78 LEU B C 1
ATOM 1501 O O . LEU B 1 78 ? -4.262 7.016 7.883 1 90.69 78 LEU B O 1
ATOM 1505 N N . ARG B 1 79 ? -4.902 4.949 7.27 1 91 79 ARG B N 1
ATOM 1506 C CA . ARG B 1 79 ? -6.32 5.281 7.344 1 91 79 ARG B CA 1
ATOM 1507 C C . ARG B 1 79 ? -6.699 5.773 8.742 1 91 79 ARG B C 1
ATOM 1509 O O . ARG B 1 79 ? -7.453 6.738 8.883 1 91 79 ARG B O 1
ATOM 1516 N N . ARG B 1 80 ? -6.207 5.18 9.75 1 87.94 80 ARG B N 1
ATOM 1517 C CA . ARG B 1 80 ? -6.496 5.57 11.125 1 87.94 80 ARG B CA 1
ATOM 1518 C C . ARG B 1 80 ? -5.918 6.945 11.445 1 87.94 80 ARG B C 1
ATOM 1520 O O . ARG B 1 80 ? -6.512 7.719 12.195 1 87.94 80 ARG B O 1
ATOM 1527 N N . ALA B 1 81 ? -4.781 7.184 10.914 1 84.12 81 ALA B N 1
ATOM 1528 C CA . ALA B 1 81 ? -4.102 8.445 11.164 1 84.12 81 ALA B CA 1
ATOM 1529 C C . ALA B 1 81 ? -4.805 9.602 10.453 1 84.12 81 ALA B C 1
ATOM 1531 O O . ALA B 1 81 ? -4.926 10.695 11.008 1 84.12 81 ALA B O 1
ATOM 1532 N N . PHE B 1 82 ? -5.34 9.289 9.305 1 84.31 82 PHE B N 1
ATOM 1533 C CA . PHE B 1 82 ? -5.84 10.375 8.477 1 84.31 82 PHE B CA 1
ATOM 1534 C C . PHE B 1 82 ? -7.355 10.484 8.578 1 84.31 82 PHE B C 1
ATOM 1536 O O . PHE B 1 82 ? -7.922 11.562 8.383 1 84.31 82 PHE B O 1
ATOM 1543 N N . PHE B 1 83 ? -7.941 9.391 8.797 1 86.44 83 PHE B N 1
ATOM 1544 C CA . PHE B 1 83 ? -9.398 9.352 8.844 1 86.44 83 PHE B CA 1
ATOM 1545 C C . PHE B 1 83 ? -9.883 8.609 10.086 1 86.44 83 PHE B C 1
ATOM 1547 O O . PHE B 1 83 ? -10.531 7.566 9.977 1 86.44 83 PHE B O 1
ATOM 1554 N N . PRO B 1 84 ? -9.539 9.352 11.148 1 80.75 84 PRO B N 1
ATOM 1555 C CA . PRO B 1 84 ? -9.938 8.68 12.383 1 80.75 84 PRO B CA 1
ATOM 1556 C C . PRO B 1 84 ? -11.453 8.562 12.539 1 80.75 84 PRO B C 1
ATOM 1558 O O . PRO B 1 84 ? -12.188 9.445 12.086 1 80.75 84 PRO B O 1
ATOM 1561 N N . SER B 1 85 ? -11.789 7.34 12.852 1 73.69 85 SER B N 1
ATOM 1562 C CA . SER B 1 85 ? -13.195 7.172 13.203 1 73.69 85 SER B CA 1
ATOM 1563 C C . SER B 1 85 ? -13.477 7.688 14.617 1 73.69 85 SER B C 1
ATOM 1565 O O . SER B 1 85 ? -12.555 7.863 15.414 1 73.69 85 SER B O 1
ATOM 1567 N N . SER B 1 86 ? -14.719 8.227 14.812 1 61.38 86 SER B N 1
ATOM 1568 C CA . SER B 1 86 ? -15.125 8.68 16.141 1 61.38 86 SER B CA 1
ATOM 1569 C C . SER B 1 86 ? -14.609 7.738 17.219 1 61.38 86 SER B C 1
ATOM 1571 O O . SER B 1 86 ? -14.289 8.172 18.328 1 61.38 86 SER B O 1
ATOM 1573 N N . LEU B 1 87 ? -14.516 6.523 16.922 1 57 87 LEU B N 1
ATOM 1574 C CA . LEU B 1 87 ? -14.055 5.551 17.906 1 57 87 LEU B CA 1
ATOM 1575 C C . LEU B 1 87 ? -12.531 5.59 18.047 1 57 87 LEU B C 1
ATOM 1577 O O . LEU B 1 87 ? -11.984 5.18 19.062 1 57 87 LEU B O 1
ATOM 1581 N N . ASP B 1 88 ? -11.922 6.004 17.031 1 54.38 88 ASP B N 1
ATOM 1582 C CA . ASP B 1 88 ? -10.461 6.051 17.016 1 54.38 88 ASP B CA 1
ATOM 1583 C C . ASP B 1 88 ? -9.945 7.277 17.766 1 54.38 88 ASP B C 1
ATOM 1585 O O . ASP B 1 88 ? -8.766 7.336 18.125 1 54.38 88 ASP B O 1
ATOM 1589 N N . VAL B 1 89 ? -10.656 8.406 17.781 1 49.41 89 VAL B N 1
ATOM 1590 C CA . VAL B 1 89 ? -10.266 9.68 18.375 1 49.41 89 VAL B CA 1
ATOM 1591 C C . VAL B 1 89 ? -10.133 9.516 19.891 1 49.41 89 VAL B C 1
ATOM 1593 O O . VAL B 1 89 ? -11.086 9.117 20.562 1 49.41 89 VAL B O 1
ATOM 1596 N N . ILE B 1 90 ? -9.078 9.125 20.234 1 46.94 90 ILE B N 1
ATOM 1597 C CA . ILE B 1 90 ? -8.844 9.336 21.656 1 46.94 90 ILE B CA 1
ATOM 1598 C C . ILE B 1 90 ? -9.234 10.766 22.031 1 46.94 90 ILE B C 1
ATOM 1600 O O . ILE B 1 90 ? -8.672 11.727 21.5 1 46.94 90 ILE B O 1
ATOM 1604 N N . VAL B 1 91 ? -10.484 10.93 22.344 1 41.25 91 VAL B N 1
ATOM 1605 C CA . VAL B 1 91 ? -10.938 12.156 22.984 1 41.25 91 VAL B CA 1
ATOM 1606 C C . VAL B 1 91 ? -9.852 12.688 23.922 1 41.25 91 VAL B C 1
ATOM 1608 O O . VAL B 1 91 ? -9.539 12.07 24.938 1 41.25 91 VAL B O 1
ATOM 1611 N N . VAL B 1 92 ? -8.734 13.117 23.312 1 42.06 92 VAL B N 1
ATOM 1612 C CA . VAL B 1 92 ? -7.945 13.906 24.266 1 42.06 92 VAL B CA 1
ATOM 1613 C C . VAL B 1 92 ? -8.805 15.031 24.828 1 42.06 92 VAL B C 1
ATOM 1615 O O . VAL B 1 92 ? -9.219 15.938 24.109 1 42.06 92 VAL B O 1
ATOM 1618 N N . ASP B 1 93 ? -9.844 14.719 25.438 1 37.81 93 ASP B N 1
ATOM 1619 C CA . ASP B 1 93 ? -10.562 15.758 26.156 1 37.81 93 ASP B CA 1
ATOM 1620 C C . ASP B 1 93 ? -9.586 16.734 26.828 1 37.81 93 ASP B C 1
ATOM 1622 O O . ASP B 1 93 ? -8.773 16.344 27.656 1 37.81 93 ASP B O 1
ATOM 1626 N N . SER B 1 94 ? -9.008 17.578 26.016 1 38.03 94 SER B N 1
ATOM 1627 C CA . SER B 1 94 ? -8.32 18.703 26.625 1 38.03 94 SER B CA 1
ATOM 1628 C C . SER B 1 94 ? -9.109 19.234 27.812 1 38.03 94 SER B C 1
ATOM 1630 O O . SER B 1 94 ? -8.586 20.016 28.609 1 38.03 94 SER B O 1
ATOM 1632 N N . ASP B 1 95 ? -10.414 19.219 27.641 1 39.28 95 ASP B N 1
ATOM 1633 C CA . ASP B 1 95 ? -11.133 20.078 28.578 1 39.28 95 ASP B CA 1
ATOM 1634 C C . ASP B 1 95 ? -11.062 19.516 29.984 1 39.28 95 ASP B C 1
ATOM 1636 O O . ASP B 1 95 ? -11.734 20.016 30.891 1 39.28 95 ASP B O 1
ATOM 1640 N N . SER B 1 96 ? -10.75 18.203 30.203 1 38.75 96 SER B N 1
ATOM 1641 C CA . SER B 1 96 ? -10.969 17.953 31.625 1 38.75 96 SER B CA 1
ATOM 1642 C C . SER B 1 96 ? -9.984 18.75 32.469 1 38.75 96 SER B C 1
ATOM 1644 O O . SER B 1 96 ? -8.828 18.344 32.625 1 38.75 96 SER B O 1
ATOM 1646 N N . GLU B 1 97 ? -9.828 20.031 32.281 1 38.78 97 GLU B N 1
ATOM 1647 C CA . GLU B 1 97 ? -9.328 20.922 33.344 1 38.78 97 GLU B CA 1
ATOM 1648 C C . GLU B 1 97 ? -9.82 20.469 34.719 1 38.78 97 GLU B C 1
ATOM 1650 O O . GLU B 1 97 ? -11.016 20.516 35 1 38.78 97 GLU B O 1
ATOM 1655 N N . SER B 1 98 ? -9.438 19.297 35.188 1 38.09 98 SER B N 1
ATOM 1656 C CA . SER B 1 98 ? -9.648 18.953 36.562 1 38.09 98 SER B CA 1
ATOM 1657 C C . SER B 1 98 ? -9.453 20.156 37.469 1 38.09 98 SER B C 1
ATOM 1659 O O . SER B 1 98 ? -8.344 20.672 37.594 1 38.09 98 SER B O 1
ATOM 1661 N N . SER B 1 99 ? -10.398 21.062 37.5 1 36.69 99 SER B N 1
ATOM 1662 C CA . SER B 1 99 ? -10.547 22.062 38.531 1 36.69 99 SER B CA 1
ATOM 1663 C C . SER B 1 99 ? -10.266 21.469 39.906 1 36.69 99 SER B C 1
ATOM 1665 O O . SER B 1 99 ? -11.102 20.75 40.469 1 36.69 99 SER B O 1
ATOM 1667 N N . VAL B 1 100 ? -9.164 20.828 40.156 1 41.12 100 VAL B N 1
ATOM 1668 C CA . VAL B 1 100 ? -8.773 20.547 41.531 1 41.12 100 VAL B CA 1
ATOM 1669 C C . VAL B 1 100 ? -8.961 21.781 42.375 1 41.12 100 VAL B C 1
ATOM 1671 O O . VAL B 1 100 ? -8.32 22.812 42.156 1 41.12 100 VAL B O 1
ATOM 1674 N N . SER B 1 101 ? -10.18 22.141 42.625 1 38.78 101 SER B N 1
ATOM 1675 C CA . SER B 1 101 ? -10.531 23.156 43.625 1 38.78 101 SER B CA 1
ATOM 1676 C C . SER B 1 101 ? -9.758 22.969 44.906 1 38.78 101 SER B C 1
ATOM 1678 O O . SER B 1 101 ? -9.695 21.875 45.438 1 38.78 101 SER B O 1
ATOM 1680 N N . PRO B 1 102 ? -8.68 23.734 45.156 1 41.53 102 PRO B N 1
ATOM 1681 C CA . PRO B 1 102 ? -7.973 23.719 46.438 1 41.53 102 PRO B CA 1
ATOM 1682 C C . PRO B 1 102 ? -8.914 23.734 47.625 1 41.53 102 PRO B C 1
ATOM 1684 O O . PRO B 1 102 ? -9.781 24.609 47.75 1 41.53 102 PRO B O 1
ATOM 1687 N N . SER B 1 103 ? -9.617 22.609 47.906 1 37.16 103 SER B N 1
ATOM 1688 C CA . SER B 1 103 ? -10.422 22.562 49.125 1 37.16 103 SER B CA 1
ATOM 1689 C C . SER B 1 103 ? -9.711 23.234 50.281 1 37.16 103 SER B C 1
ATOM 1691 O O . SER B 1 103 ? -8.594 22.875 50.625 1 37.16 103 SER B O 1
ATOM 1693 N N . ASP B 1 104 ? -9.898 24.516 50.469 1 34.53 104 ASP B N 1
ATOM 1694 C CA . ASP B 1 104 ? -9.531 25.344 51.625 1 34.53 104 ASP B CA 1
ATOM 1695 C C . ASP B 1 104 ? -9.82 24.609 52.938 1 34.53 104 ASP B C 1
ATOM 1697 O O . ASP B 1 104 ? -10.984 24.375 53.25 1 34.53 104 ASP B O 1
ATOM 1701 N N . GLU B 1 105 ? -9.141 23.484 53.25 1 37.31 105 GLU B N 1
ATOM 1702 C CA . GLU B 1 105 ? -9.219 22.953 54.625 1 37.31 105 GLU B CA 1
ATOM 1703 C C . GLU B 1 105 ? -9.141 24.062 55.656 1 37.31 105 GLU B C 1
ATOM 1705 O O . GLU B 1 105 ? -8.133 24.766 55.75 1 37.31 105 GLU B O 1
ATOM 1710 N N . ASP B 1 106 ? -10.211 24.734 55.938 1 35.75 106 ASP B N 1
ATOM 1711 C CA . ASP B 1 106 ? -10.43 25.672 57.031 1 35.75 106 ASP B CA 1
ATOM 1712 C C . ASP B 1 106 ? -9.938 25.078 58.344 1 35.75 106 ASP B C 1
ATOM 1714 O O . ASP B 1 106 ? -10.438 24.047 58.812 1 35.75 106 ASP B O 1
ATOM 1718 N N . VAL B 1 107 ? -8.656 25.078 58.625 1 40.94 107 VAL B N 1
ATOM 1719 C CA . VAL B 1 107 ? -8.07 24.781 59.938 1 40.94 107 VAL B CA 1
ATOM 1720 C C . VAL B 1 107 ? -8.789 25.594 61 1 40.94 107 VAL B C 1
ATOM 1722 O O . VAL B 1 107 ? -8.75 26.828 61 1 40.94 107 VAL B O 1
ATOM 1725 N N . SER B 1 108 ? -10.07 25.297 61.219 1 35.19 108 SER B N 1
ATOM 1726 C CA . SER B 1 108 ? -10.781 25.891 62.375 1 35.19 108 SER B CA 1
ATOM 1727 C C . SER B 1 108 ? -9.984 25.75 63.656 1 35.19 108 SER B C 1
ATOM 1729 O O . SER B 1 108 ? -9.562 24.641 64 1 35.19 108 SER B O 1
ATOM 1731 N N . ASP B 1 109 ? -9.141 26.688 63.906 1 37.69 109 ASP B N 1
ATOM 1732 C CA . ASP B 1 109 ? -8.453 26.922 65.188 1 37.69 109 ASP B CA 1
ATOM 1733 C C . ASP B 1 109 ? -9.406 26.75 66.375 1 37.69 109 ASP B C 1
ATOM 1735 O O . ASP B 1 109 ? -10.383 27.484 66.5 1 37.69 109 ASP B O 1
ATOM 1739 N N . GLY B 1 110 ? -9.953 25.516 66.562 1 33.53 110 GLY B N 1
ATOM 1740 C CA . GLY B 1 110 ? -10.703 25.25 67.75 1 33.53 110 GLY B CA 1
ATOM 1741 C C . GLY B 1 110 ? -10.078 25.891 69 1 33.53 110 GLY B C 1
ATOM 1742 O O . GLY B 1 110 ? -8.875 25.766 69.25 1 33.53 110 GLY B O 1
ATOM 1743 N N . ASP B 1 111 ? -10.578 27.062 69.312 1 35.47 111 ASP B N 1
ATOM 1744 C CA . ASP B 1 111 ? -10.391 27.875 70.5 1 35.47 111 ASP B CA 1
ATOM 1745 C C . ASP B 1 111 ? -10.461 27.031 71.75 1 35.47 111 ASP B C 1
ATOM 1747 O O . ASP B 1 111 ? -11.484 26.406 72.062 1 35.47 111 ASP B O 1
ATOM 1751 N N . ASN B 1 112 ? -9.414 26.172 72 1 34.44 112 ASN B N 1
ATOM 1752 C CA . ASN B 1 112 ? -9.273 25.594 73.312 1 34.44 112 ASN B CA 1
ATOM 1753 C C . ASN B 1 112 ? -9.555 26.625 74.438 1 34.44 112 ASN B C 1
ATOM 1755 O O . ASN B 1 112 ? -8.742 27.516 74.625 1 34.44 112 ASN B O 1
ATOM 1759 N N . SER B 1 113 ? -10.781 27.141 74.438 1 32.09 113 SER B N 1
ATOM 1760 C CA . SER B 1 113 ? -11.242 28 75.562 1 32.09 113 SER B CA 1
ATOM 1761 C C . SER B 1 113 ? -10.812 27.438 76.938 1 32.09 113 SER B C 1
ATOM 1763 O O . SER B 1 113 ? -10.938 26.234 77.125 1 32.09 113 SER B O 1
ATOM 1765 N N . ALA B 1 114 ? -9.969 28.172 77.562 1 36.28 114 ALA B N 1
ATOM 1766 C CA . ALA B 1 114 ? -9.469 28.188 78.938 1 36.28 114 ALA B CA 1
ATOM 1767 C C . ALA B 1 114 ? -10.609 28.047 79.938 1 36.28 114 ALA B C 1
ATOM 1769 O O . ALA B 1 114 ? -10.391 28.078 81.125 1 36.28 114 ALA B O 1
ATOM 1770 N N . ALA B 1 115 ? -11.891 27.469 79.562 1 26.25 115 ALA B N 1
ATOM 1771 C CA . ALA B 1 115 ? -12.57 27.484 80.875 1 26.25 115 ALA B CA 1
ATOM 1772 C C . ALA B 1 115 ? -12 26.422 81.812 1 26.25 115 ALA B C 1
ATOM 1774 O O . ALA B 1 115 ? -11.602 25.344 81.312 1 26.25 115 ALA B O 1
#

pLDDT: mean 78.54, std 25.02, range [26.25, 98.81]

Foldseek 3Di:
DPDDDDPCVVCQQLQAALFPRHGADQWKAQQVPGRIHHPCRVVCCCPVVVDQADSPPRHGCPPCNVVRIDGDVVSVVVCCVSPNDPVSPPCPVPPPPVPPPPPPPPPPPPDPPPD/DPDDDDPCVVCQQLQAALFPRHGADQWKAQQVPGRIHHPCRVVCCCPVVVDQADSPPRHGCPPCNVVRIDGDVVSVVVCCVSPNDPVSPPCPVPPPPVPPPPPPPPPPPPPPPPD

Secondary structure (DSSP, 8-state):
--EEEEEHHHHGGGGB-TTT-SBPSSEEEETTT--EEEHHHHHHHHHTT---B-TTT--B--S-GGGGEEE-HHHHHHHHHHS--TTT-----S---------------------/--EEEEEHHHHGGGGB-TTT-SBPSSEEEETTT--EEEHHHHHHHHHTT---B-TTT--B--S-GGGGEEE-HHHHHHHHHHS--TTTS----S---------------------

InterPro domains:
  IPR001841 Zinc finger, RING-type [PF13923] (17-57)
  IPR001841 Zinc finger, RING-type [PS50089] (17-57)
  IPR001841 Zinc finger, RING-type [SM00184] (17-57)
  IPR013083 Zinc finger, RING/FYVE/PHD-type [G3DSA:3.30.40.10] (3-101)
  IPR017907 Zinc finger, RING-type, conserved site [PS00518] (33-42)
  IPR044807 E3 ubiquitin protein ligase DRIP1-like [PTHR46293] (4-88)

Sequence (230 aa):
MVLISVETDELKPSFTCGICYNIIDHATTLTGCLHTFCWRCIHGNITEHAWKCCPVCYADLGPTPLRTLKHNEFMEKLRRAFFPSSLDVIVVDSDSESSVSPSDEDVSDGDNSAAMVLISVETDELKPSFTCGICYNIIDHATTLTGCLHTFCWRCIHGNITEHAWKCCPVCYADLGPTPLRTLKHNEFMEKLRRAFFPSSLDVIVVDSDSESSVSPSDEDVSDGDNSAA

Radius of gyration: 29.72 Å; Cα contacts (8 Å, |Δi|>4): 273; chains: 2; bounding box: 44×103×106 Å

Nearest PDB structures (foldseek):
  3rpg-assembly1_C  TM=9.200E-01  e=1.277E-07  Homo sapiens
  8grm-assembly1_M  TM=9.063E-01  e=1.096E-07  Homo sapiens
  6wi8-assembly2_B  TM=9.073E-01  e=2.530E-06  Homo sapiens
  8pp7-assembly1_M  TM=8.865E-01  e=1.270E-06  Homo sapiens
  2y43-assembly1_B  TM=8.765E-01  e=2.530E-06  Homo sapiens